Protein AF-A0A8S3SII4-F1 (afdb_monomer_lite)

Organism: Mytilus edulis (NCBI:txid6550)

Foldseek 3Di:
DQPVVLDDDDPVCCVPVVPPTDDDDPVVSVVVVVVVVVVVVVVVVVVVVVVVVVVVVVVVVVVVVVVVVVVLLVVLLVVVVVVVVVVVVVVVVVVVVVVVVLVVVLVVVVVLVVVLVVLVVVLVVVVVVLVPDDDDPVSVVVVVVSVVSVVVRDPDDDDDRDDDDDDDDDDDPVNVCVSSDDDDDD

Radius of gyration: 53.89 Å; chains: 1; bounding box: 106×33×142 Å

Structure (mmCIF, N/CA/C/O backbone):
data_AF-A0A8S3SII4-F1
#
_entry.id   AF-A0A8S3SII4-F1
#
loop_
_atom_site.group_PDB
_atom_site.id
_atom_site.type_symbol
_atom_site.label_atom_id
_atom_site.label_alt_id
_atom_site.label_comp_id
_atom_site.label_asym_id
_atom_site.label_entity_id
_atom_site.label_seq_id
_atom_site.pdbx_PDB_ins_code
_atom_site.Cartn_x
_atom_site.Cartn_y
_atom_site.Cartn_z
_atom_site.occupancy
_atom_site.B_iso_or_equiv
_atom_site.auth_seq_id
_atom_site.auth_comp_id
_atom_site.auth_asym_id
_atom_site.auth_atom_id
_atom_site.pdbx_PDB_model_num
ATOM 1 N N . MET A 1 1 ? -45.850 -4.849 64.918 1.00 87.69 1 MET A N 1
ATOM 2 C CA . MET A 1 1 ? -45.911 -5.140 63.473 1.00 87.69 1 MET A CA 1
ATOM 3 C C . MET A 1 1 ? -46.694 -6.426 63.281 1.00 87.69 1 MET A C 1
ATOM 5 O O . MET A 1 1 ? -46.478 -7.348 64.059 1.00 87.69 1 MET A O 1
ATOM 9 N N . CYS A 1 2 ? -47.621 -6.496 62.325 1.00 91.62 2 CYS A N 1
ATOM 10 C CA . CYS A 1 2 ? -48.225 -7.770 61.929 1.00 91.62 2 CYS A CA 1
ATOM 11 C C . CYS A 1 2 ? -47.269 -8.469 60.958 1.00 91.62 2 CYS A C 1
ATOM 13 O O . CYS A 1 2 ? -47.081 -7.977 59.851 1.00 91.62 2 CYS A O 1
ATOM 15 N N . ASN A 1 3 ? -46.669 -9.592 61.355 1.00 85.50 3 ASN A N 1
ATOM 16 C CA . ASN A 1 3 ? -45.649 -10.284 60.557 1.00 85.50 3 ASN A CA 1
ATOM 17 C C . ASN A 1 3 ? -46.253 -10.940 59.308 1.00 85.50 3 ASN A C 1
ATOM 19 O O . ASN A 1 3 ? -45.596 -11.033 58.283 1.00 85.50 3 ASN A O 1
ATOM 23 N N . THR A 1 4 ? -47.518 -11.364 59.383 1.00 88.75 4 THR A N 1
ATOM 24 C CA . THR A 1 4 ? -48.232 -11.972 58.251 1.00 88.75 4 THR A CA 1
ATOM 25 C C . THR A 1 4 ? -48.532 -10.955 57.149 1.00 88.75 4 THR A C 1
ATOM 27 O O . THR A 1 4 ? -48.450 -11.275 55.972 1.00 88.75 4 THR A O 1
ATOM 30 N N . CYS A 1 5 ? -48.890 -9.724 57.527 1.00 90.06 5 CYS A N 1
ATOM 31 C CA . CYS A 1 5 ? -49.273 -8.670 56.581 1.00 90.06 5 CYS A CA 1
ATOM 32 C C . CYS A 1 5 ? -48.142 -7.671 56.298 1.00 90.06 5 CYS A C 1
ATOM 34 O O . CYS A 1 5 ? -48.318 -6.779 55.479 1.00 90.06 5 CYS A O 1
ATOM 36 N N . ASN A 1 6 ? -47.027 -7.783 57.020 1.00 86.19 6 ASN A N 1
ATOM 37 C CA . ASN A 1 6 ? -45.880 -6.881 57.002 1.00 86.19 6 ASN A CA 1
ATOM 38 C C . ASN A 1 6 ? -46.230 -5.381 57.146 1.00 86.19 6 ASN A C 1
ATOM 40 O O . ASN A 1 6 ? -45.623 -4.522 56.512 1.00 86.19 6 ASN A O 1
ATOM 44 N N . VAL A 1 7 ? -47.215 -5.052 57.995 1.00 89.62 7 VAL A N 1
ATOM 45 C CA . VAL A 1 7 ? -47.687 -3.670 58.236 1.00 89.62 7 VAL A CA 1
ATOM 46 C C . VAL A 1 7 ? -47.792 -3.336 59.729 1.00 89.62 7 VAL A C 1
ATOM 48 O O . VAL A 1 7 ? -48.023 -4.234 60.557 1.00 89.62 7 VAL A O 1
ATOM 51 N N . PRO A 1 8 ? -47.629 -2.056 60.117 1.00 89.50 8 PRO A N 1
ATOM 52 C CA . PRO A 1 8 ? -47.881 -1.630 61.484 1.00 89.50 8 PRO A CA 1
ATOM 53 C C . PRO A 1 8 ? -49.388 -1.653 61.745 1.00 89.50 8 PRO A C 1
ATOM 55 O O . PRO A 1 8 ? -50.190 -1.268 60.900 1.00 89.50 8 PRO A O 1
ATOM 58 N N . VAL A 1 9 ? -49.776 -2.127 62.925 1.00 89.94 9 VAL A N 1
ATOM 59 C CA . VAL A 1 9 ? -51.180 -2.279 63.316 1.00 89.94 9 VAL A CA 1
ATOM 60 C C . VAL A 1 9 ? -51.365 -1.773 64.740 1.00 89.94 9 VAL A C 1
ATOM 62 O O . VAL A 1 9 ? -50.499 -1.984 65.590 1.00 89.94 9 VAL A O 1
ATOM 65 N N . CYS A 1 10 ? -52.483 -1.098 65.002 1.00 91.25 10 CYS A N 1
ATOM 66 C CA . CYS A 1 10 ? -52.881 -0.703 66.351 1.00 91.25 10 CYS A CA 1
ATOM 67 C C . CYS A 1 10 ? -53.551 -1.871 67.097 1.00 91.25 10 CYS A C 1
ATOM 69 O O . CYS A 1 10 ? -53.929 -2.880 66.499 1.00 91.25 10 CYS A O 1
ATOM 71 N N . THR A 1 11 ? -53.729 -1.726 68.410 1.00 87.69 11 THR A N 1
ATOM 72 C CA . THR A 1 11 ? -54.303 -2.761 69.288 1.00 87.69 11 THR A CA 1
ATOM 73 C C . THR A 1 11 ? -55.720 -3.182 68.892 1.00 87.69 11 THR A C 1
ATOM 75 O O . THR A 1 11 ? -56.040 -4.366 68.963 1.00 87.69 11 THR A O 1
ATOM 78 N N . SER A 1 12 ? -56.558 -2.261 68.407 1.00 90.75 12 SER A N 1
ATOM 79 C CA . SER A 1 12 ? -57.911 -2.586 67.931 1.00 90.75 12 SER A CA 1
ATOM 80 C C . SER A 1 12 ? -57.899 -3.432 66.653 1.00 90.75 12 SER A C 1
ATOM 82 O O . SER A 1 12 ? -58.692 -4.361 66.513 1.00 90.75 12 SER A O 1
ATOM 84 N N . CYS A 1 13 ? -56.956 -3.179 65.741 1.00 91.31 13 CYS A N 1
ATOM 85 C CA . CYS A 1 13 ? -56.791 -3.969 64.519 1.00 91.31 13 CYS A CA 1
ATOM 86 C C . CYS A 1 13 ? -56.312 -5.404 64.791 1.00 91.31 13 CYS A C 1
ATOM 88 O O . CYS A 1 13 ? -56.666 -6.306 64.029 1.00 91.31 13 CYS A O 1
ATOM 90 N N . VAL A 1 14 ? -55.552 -5.629 65.871 1.00 89.56 14 VAL A N 1
ATOM 91 C CA . VAL A 1 14 ? -55.099 -6.967 66.299 1.00 89.56 14 VAL A CA 1
ATOM 92 C C . VAL A 1 14 ? -56.279 -7.865 66.668 1.00 89.56 14 VAL A C 1
ATOM 94 O O . VAL A 1 14 ? -56.320 -9.011 66.238 1.00 89.56 14 VAL A O 1
ATOM 97 N N . ALA A 1 15 ? -57.253 -7.340 67.415 1.00 89.06 15 ALA A N 1
ATOM 98 C CA . ALA A 1 15 ? -58.438 -8.097 67.828 1.00 89.06 15 ALA A CA 1
ATOM 99 C C . ALA A 1 15 ? -59.462 -8.304 66.693 1.00 89.06 15 ALA A C 1
ATOM 101 O O . ALA A 1 15 ? -60.305 -9.192 66.781 1.00 89.06 15 ALA A O 1
ATOM 102 N N . GLY A 1 16 ? -59.402 -7.485 65.639 1.00 92.00 16 GLY A N 1
ATOM 103 C CA . GLY A 1 16 ? -60.294 -7.562 64.483 1.00 92.00 16 GLY A CA 1
ATOM 104 C C . GLY A 1 16 ? -59.634 -8.216 63.271 1.00 92.00 16 GLY A C 1
ATOM 105 O O . GLY A 1 16 ? -59.512 -9.434 63.180 1.00 92.00 16 GLY A O 1
ATOM 106 N N . LYS A 1 17 ? -59.218 -7.381 62.312 1.00 91.19 17 LYS A N 1
ATOM 107 C CA . LYS A 1 17 ? -58.751 -7.810 60.981 1.00 91.19 17 LYS A CA 1
ATOM 108 C C . LYS A 1 17 ? -57.471 -8.650 60.982 1.00 91.19 17 LYS A C 1
ATOM 110 O O . LYS A 1 17 ? -57.213 -9.325 59.995 1.00 91.19 17 LYS A O 1
ATOM 115 N N . HIS A 1 18 ? -56.669 -8.593 62.044 1.00 91.75 18 HIS A N 1
ATOM 116 C CA . HIS A 1 18 ? -55.415 -9.346 62.149 1.00 91.75 18 HIS A CA 1
ATOM 117 C C . HIS A 1 18 ? -55.472 -10.429 63.236 1.00 91.75 18 HIS A C 1
ATOM 119 O O . HIS A 1 18 ? -54.428 -10.903 63.687 1.00 91.75 18 HIS A O 1
ATOM 125 N N . ASN A 1 19 ? -56.673 -10.818 63.673 1.00 92.00 19 ASN A N 1
ATOM 126 C CA . ASN A 1 19 ? -56.827 -11.846 64.693 1.00 92.00 19 ASN A CA 1
ATOM 127 C C . ASN A 1 19 ? -56.205 -13.175 64.224 1.00 92.00 19 ASN A C 1
ATOM 129 O O . ASN A 1 19 ? -56.400 -13.599 63.087 1.00 92.00 19 ASN A O 1
ATOM 133 N N . GLY A 1 20 ? -55.421 -13.816 65.092 1.00 90.75 20 GLY A N 1
ATOM 134 C CA . GLY A 1 20 ? -54.678 -15.041 64.775 1.00 90.75 20 GLY A CA 1
ATOM 135 C C . GLY A 1 20 ? -53.367 -14.843 63.997 1.00 90.75 20 GLY A C 1
ATOM 136 O O . GLY A 1 20 ? -52.658 -15.820 63.757 1.00 90.75 20 GLY A O 1
ATOM 137 N N . HIS A 1 21 ? -52.993 -13.615 63.618 1.00 93.94 21 HIS A N 1
ATOM 138 C CA . HIS A 1 21 ? -51.696 -13.357 62.980 1.00 93.94 21 HIS A CA 1
ATOM 139 C C . HIS A 1 21 ? -50.543 -13.325 63.998 1.00 93.94 21 HIS A C 1
ATOM 141 O O . HIS A 1 21 ? -50.740 -13.102 65.191 1.00 93.94 21 HIS A O 1
ATOM 147 N N . LYS A 1 22 ? -49.305 -13.515 63.517 1.00 90.81 22 LYS A N 1
ATOM 148 C CA . LYS A 1 22 ? -48.098 -13.340 64.343 1.00 90.81 22 LYS A CA 1
ATOM 149 C C . LYS A 1 22 ? -47.723 -11.864 64.432 1.00 90.81 22 LYS A C 1
ATOM 151 O O . LYS A 1 22 ? -47.771 -11.148 63.429 1.00 90.81 22 LYS A O 1
ATOM 156 N N . PHE A 1 23 ? -47.281 -11.431 65.611 1.00 88.94 23 PHE A N 1
ATOM 157 C CA . PHE A 1 23 ? -46.859 -10.055 65.857 1.00 88.94 23 PHE A CA 1
ATOM 158 C C . PHE A 1 23 ? -45.451 -9.996 66.434 1.00 88.94 23 PHE A C 1
ATOM 160 O O . PHE A 1 23 ? -45.056 -10.833 67.240 1.00 88.94 23 PHE A O 1
ATOM 167 N N . SER A 1 24 ? -44.718 -8.964 66.041 1.00 87.44 24 SER A N 1
ATOM 168 C CA . SER A 1 24 ? -43.438 -8.564 66.626 1.00 87.44 24 SER A CA 1
ATOM 169 C C . SER A 1 24 ? -43.541 -7.143 67.175 1.00 87.44 24 SER A C 1
ATOM 171 O O . SER A 1 24 ? -44.400 -6.351 66.746 1.00 87.44 24 SER A O 1
ATOM 173 N N . LYS A 1 25 ? -42.665 -6.784 68.121 1.00 89.44 25 LYS A N 1
ATOM 174 C CA . LYS A 1 25 ? -42.522 -5.378 68.509 1.00 89.44 25 LYS A CA 1
ATOM 175 C C . LYS A 1 25 ? -42.016 -4.597 67.302 1.00 89.44 25 LYS A C 1
ATOM 177 O O . LYS A 1 25 ? -41.196 -5.074 66.527 1.00 89.44 25 LYS A O 1
ATOM 182 N N . MET A 1 26 ? -42.529 -3.381 67.140 1.00 86.00 26 MET A N 1
ATOM 183 C CA . MET A 1 26 ? -42.175 -2.531 66.002 1.00 86.00 26 MET A CA 1
ATOM 184 C C . MET A 1 26 ? -40.672 -2.228 65.959 1.00 86.00 26 MET A C 1
ATOM 186 O O . MET A 1 26 ? -40.095 -2.206 64.881 1.00 86.00 26 MET A O 1
ATOM 190 N N . VAL A 1 27 ? -40.044 -2.061 67.127 1.00 88.19 27 VAL A N 1
ATOM 191 C CA . VAL A 1 27 ? -38.598 -1.828 67.257 1.00 88.19 27 VAL A CA 1
ATOM 192 C C . VAL A 1 27 ? -37.793 -2.999 66.685 1.00 88.19 27 VAL A C 1
ATOM 194 O O . VAL A 1 27 ? -36.908 -2.772 65.867 1.00 88.19 27 VAL A O 1
ATOM 197 N N . ASP A 1 28 ? -38.156 -4.235 67.035 1.00 88.31 28 ASP A N 1
ATOM 198 C CA . ASP A 1 28 ? -37.456 -5.443 66.581 1.00 88.31 28 ASP A CA 1
ATOM 199 C C . ASP A 1 28 ? -37.621 -5.646 65.064 1.00 88.31 28 ASP A C 1
ATOM 201 O O . ASP A 1 28 ? -36.650 -5.918 64.362 1.00 88.31 28 ASP A O 1
ATOM 205 N N . ALA A 1 29 ? -38.832 -5.425 64.534 1.00 85.88 29 ALA A N 1
ATOM 206 C CA . ALA A 1 29 ? -39.102 -5.512 63.095 1.00 85.88 29 ALA A CA 1
ATOM 207 C C . ALA A 1 29 ? -38.342 -4.446 62.285 1.00 85.88 29 ALA A C 1
ATOM 209 O O . ALA A 1 29 ? -37.824 -4.735 61.210 1.00 85.88 29 ALA A O 1
ATOM 210 N N . ILE A 1 30 ? -38.251 -3.213 62.800 1.00 88.31 30 ILE A N 1
ATOM 211 C CA . ILE A 1 30 ? -37.472 -2.141 62.164 1.00 88.31 30 ILE A CA 1
ATOM 212 C C . ILE A 1 30 ? -35.978 -2.477 62.187 1.00 88.31 30 ILE A C 1
ATOM 214 O O . ILE A 1 30 ? -35.301 -2.250 61.188 1.00 88.31 30 ILE A O 1
ATOM 218 N N . ALA A 1 31 ? -35.460 -3.002 63.300 1.00 90.69 31 ALA A N 1
ATOM 219 C CA . ALA A 1 31 ? -34.057 -3.395 63.407 1.00 90.69 31 ALA A CA 1
ATOM 220 C C . ALA A 1 31 ? -33.708 -4.521 62.420 1.00 90.69 31 ALA A C 1
ATOM 222 O O . ALA A 1 31 ? -32.703 -4.420 61.720 1.00 90.69 31 ALA A O 1
ATOM 223 N N . GLN A 1 32 ? -34.571 -5.536 62.302 1.00 89.19 32 GLN A N 1
ATOM 224 C CA . GLN A 1 32 ? -34.405 -6.619 61.332 1.00 89.19 32 GLN A CA 1
ATOM 225 C C . GLN A 1 32 ? -34.405 -6.097 59.887 1.00 89.19 32 GLN A C 1
ATOM 227 O O . GLN A 1 32 ? -33.454 -6.346 59.152 1.00 89.19 32 GLN A O 1
ATOM 232 N N . LEU A 1 33 ? -35.421 -5.316 59.498 1.00 88.88 33 LEU A N 1
ATOM 233 C CA . LEU A 1 33 ? -35.512 -4.752 58.144 1.00 88.88 33 LEU A CA 1
ATOM 234 C C . LEU A 1 33 ? -34.322 -3.842 57.814 1.00 88.88 33 LEU A C 1
ATOM 236 O O . LEU A 1 33 ? -33.867 -3.812 56.674 1.00 88.88 33 LEU A O 1
ATOM 240 N N . ARG A 1 34 ? -33.799 -3.098 58.798 1.00 92.56 34 ARG A N 1
ATOM 241 C CA . ARG A 1 34 ? -32.581 -2.296 58.617 1.00 92.56 34 ARG A CA 1
ATOM 242 C C . ARG A 1 34 ? -31.368 -3.173 58.320 1.00 92.56 34 ARG A C 1
ATOM 244 O O . ARG A 1 34 ? -30.673 -2.871 57.360 1.00 92.56 34 ARG A O 1
ATOM 251 N N . GLY A 1 35 ? -31.152 -4.246 59.081 1.00 95.50 35 GLY A N 1
ATOM 252 C CA . GLY A 1 35 ? -30.031 -5.166 58.852 1.00 95.50 35 GLY A CA 1
ATOM 253 C C . GLY A 1 35 ? -30.126 -5.912 57.515 1.00 95.50 35 GLY A C 1
ATOM 254 O O . GLY A 1 35 ? -29.126 -6.061 56.813 1.00 95.50 35 GLY A O 1
ATOM 255 N N . GLU A 1 36 ? -31.333 -6.326 57.120 1.00 94.25 36 GLU A N 1
ATOM 256 C CA . GLU A 1 36 ? -31.586 -6.946 55.811 1.00 94.25 36 GLU A CA 1
ATOM 257 C C . GLU A 1 36 ? -31.313 -5.966 54.661 1.00 94.25 36 GLU A C 1
ATOM 259 O O . GLU A 1 36 ? -30.601 -6.308 53.717 1.00 94.25 36 GLU A O 1
ATOM 264 N N . ASN A 1 37 ? -31.819 -4.731 54.759 1.00 95.31 37 ASN A N 1
ATOM 265 C CA . ASN A 1 37 ? -31.575 -3.695 53.756 1.00 95.31 37 ASN A CA 1
ATOM 266 C C . ASN A 1 37 ? -30.095 -3.309 53.677 1.00 95.31 37 ASN A C 1
ATOM 268 O O . ASN A 1 37 ? -29.576 -3.144 52.580 1.00 95.31 37 ASN A O 1
ATOM 272 N N . GLU A 1 38 ? -29.410 -3.170 54.814 1.00 96.81 38 GLU A N 1
ATOM 273 C CA . GLU A 1 38 ? -27.977 -2.864 54.861 1.00 96.81 38 GLU A CA 1
ATOM 274 C C . GLU A 1 38 ? -27.162 -3.942 54.142 1.00 96.81 38 GLU A C 1
ATOM 276 O O . GLU A 1 38 ? -26.337 -3.621 53.288 1.00 96.81 38 GLU A O 1
ATOM 281 N N . THR A 1 39 ? -27.472 -5.215 54.405 1.00 96.56 39 THR A N 1
ATOM 282 C CA . THR A 1 39 ? -26.826 -6.355 53.740 1.00 96.56 39 THR A CA 1
ATOM 283 C C . THR A 1 39 ? -27.097 -6.346 52.234 1.00 96.56 39 THR A C 1
ATOM 285 O O . THR A 1 39 ? -26.164 -6.423 51.440 1.00 96.56 39 THR A O 1
ATOM 288 N N . GLN A 1 40 ? -28.356 -6.173 51.815 1.00 97.00 40 GLN A N 1
ATOM 289 C CA . GLN A 1 40 ? -28.709 -6.128 50.391 1.00 97.00 40 GLN A CA 1
ATOM 290 C C . GLN A 1 40 ? -28.051 -4.956 49.657 1.00 97.00 40 GLN A C 1
ATOM 292 O O . GLN A 1 40 ? -27.569 -5.126 48.537 1.00 97.00 40 GLN A O 1
ATOM 297 N N . ILE A 1 41 ? -28.024 -3.769 50.272 1.00 97.00 41 ILE A N 1
ATOM 298 C CA . ILE A 1 41 ? -27.369 -2.585 49.706 1.00 97.00 41 ILE A CA 1
ATOM 299 C C . ILE A 1 41 ? -25.872 -2.846 49.563 1.00 97.00 41 ILE A C 1
ATOM 301 O O . ILE A 1 41 ? -25.307 -2.566 48.505 1.00 97.00 41 ILE A O 1
ATOM 305 N N . HIS A 1 42 ? -25.238 -3.400 50.595 1.00 97.44 42 HIS A N 1
ATOM 306 C CA . HIS A 1 42 ? -23.822 -3.742 50.576 1.00 97.44 42 HIS A CA 1
ATOM 307 C C . HIS A 1 42 ? -23.495 -4.750 49.465 1.00 97.44 42 HIS A C 1
ATOM 309 O O . HIS A 1 42 ? -22.606 -4.499 48.650 1.00 97.44 42 HIS A O 1
ATOM 315 N N . ASP A 1 43 ? -24.252 -5.843 49.363 1.00 97.44 43 ASP A N 1
ATOM 316 C CA . ASP A 1 43 ? -24.026 -6.885 48.358 1.00 97.44 43 ASP A CA 1
ATOM 317 C C . ASP A 1 43 ? -24.223 -6.352 46.936 1.00 97.44 43 ASP A C 1
ATOM 319 O O . ASP A 1 43 ? -23.385 -6.583 46.063 1.00 97.44 43 ASP A O 1
ATOM 323 N N . LYS A 1 44 ? -25.282 -5.563 46.709 1.00 97.19 44 LYS A N 1
ATOM 324 C CA . LYS A 1 44 ? -25.543 -4.930 45.409 1.00 97.19 44 LYS A CA 1
ATOM 325 C C . LYS A 1 44 ? -24.481 -3.904 45.034 1.00 97.19 44 LYS A C 1
ATOM 327 O O . LYS A 1 44 ? -24.107 -3.816 43.867 1.00 97.19 44 LYS A O 1
ATOM 332 N N . THR A 1 45 ? -23.973 -3.157 46.010 1.00 97.19 45 THR A N 1
ATOM 333 C CA . THR A 1 45 ? -22.888 -2.191 45.794 1.00 97.19 45 THR A CA 1
ATOM 334 C C . THR A 1 45 ? -21.592 -2.911 45.430 1.00 97.19 45 THR A C 1
ATOM 336 O O . THR A 1 45 ? -20.910 -2.512 44.489 1.00 97.19 45 THR A O 1
ATOM 339 N N . ASN A 1 46 ? -21.273 -4.014 46.110 1.00 97.69 46 ASN A N 1
ATOM 340 C CA . ASN A 1 46 ? -20.092 -4.815 45.797 1.00 97.69 46 ASN A CA 1
ATOM 341 C C . ASN A 1 46 ? -20.186 -5.484 44.423 1.00 97.69 46 ASN A C 1
ATOM 343 O O . ASN A 1 46 ? -19.218 -5.451 43.667 1.00 97.69 46 ASN A O 1
ATOM 347 N N . GLU A 1 47 ? -21.348 -6.040 44.074 1.00 98.00 47 GLU A N 1
ATOM 348 C CA . GLU A 1 47 ? -21.615 -6.592 42.741 1.00 98.00 47 GLU A CA 1
ATOM 349 C C . GLU A 1 47 ? -21.430 -5.518 41.655 1.00 98.00 47 GLU A C 1
ATOM 351 O O . GLU A 1 47 ? -20.742 -5.748 40.657 1.00 98.00 47 GLU A O 1
ATOM 356 N N . ALA A 1 48 ? -21.981 -4.319 41.872 1.00 97.31 48 ALA A N 1
ATOM 357 C CA . ALA A 1 48 ? -21.823 -3.193 40.957 1.00 97.31 48 ALA A CA 1
ATOM 358 C C . ALA A 1 48 ? -20.350 -2.784 40.796 1.00 97.31 48 ALA A C 1
ATOM 360 O O . ALA A 1 48 ? -19.886 -2.643 39.667 1.00 97.31 48 ALA A O 1
ATOM 361 N N . ASN A 1 49 ? -19.598 -2.672 41.895 1.00 97.44 49 ASN A N 1
ATOM 362 C CA . ASN A 1 49 ? -18.171 -2.340 41.857 1.00 97.44 49 ASN A CA 1
ATOM 363 C C . A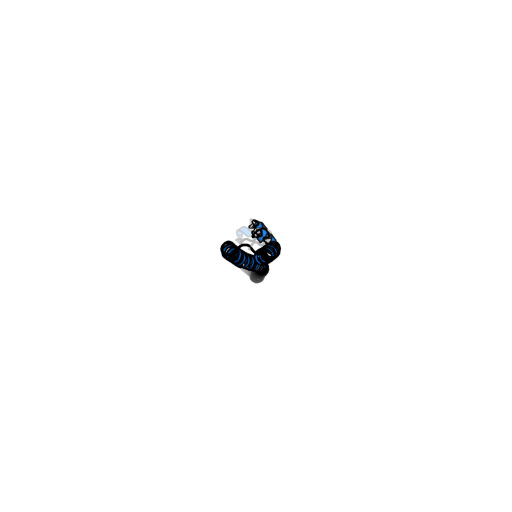SN A 1 49 ? -17.360 -3.379 41.071 1.00 97.44 49 ASN A C 1
ATOM 365 O O . ASN A 1 49 ? -16.555 -3.014 40.219 1.00 97.44 49 ASN A O 1
ATOM 369 N N . GLN A 1 50 ? -17.607 -4.673 41.295 1.00 97.56 50 GLN A N 1
ATOM 370 C CA . GLN A 1 50 ? -16.935 -5.740 40.546 1.00 97.56 50 GLN A CA 1
ATOM 371 C C . GLN A 1 50 ? -17.255 -5.686 39.049 1.00 97.56 50 GLN A C 1
ATOM 373 O O . GLN A 1 50 ? -16.374 -5.912 38.218 1.00 97.56 50 GLN A O 1
ATOM 378 N N . ASN A 1 51 ? -18.508 -5.395 38.693 1.00 97.38 51 ASN A N 1
ATOM 379 C CA . ASN A 1 51 ? -18.908 -5.251 37.298 1.00 97.38 51 ASN A CA 1
ATOM 380 C C . ASN A 1 51 ? -18.257 -4.026 36.646 1.00 97.38 51 ASN A C 1
ATOM 382 O O . ASN A 1 51 ? -17.796 -4.136 35.513 1.00 97.38 51 ASN A O 1
ATOM 386 N N . ILE A 1 52 ? -18.157 -2.899 37.360 1.00 97.62 52 ILE A N 1
ATOM 387 C CA . ILE A 1 52 ? -17.453 -1.700 36.885 1.00 97.62 52 ILE A CA 1
ATOM 388 C C . ILE A 1 52 ? -15.988 -2.031 36.590 1.00 97.62 52 ILE A C 1
ATOM 390 O O . ILE A 1 52 ? -15.542 -1.795 35.472 1.00 97.62 52 ILE A O 1
ATOM 394 N N . THR A 1 53 ? -15.272 -2.669 37.520 1.00 97.62 53 THR A N 1
ATOM 395 C CA . THR A 1 53 ? -13.866 -3.052 37.303 1.00 97.62 53 THR A CA 1
ATOM 396 C C . THR A 1 53 ? -13.698 -3.967 36.087 1.00 97.62 53 THR A C 1
ATOM 398 O O . THR A 1 53 ? -12.816 -3.743 35.264 1.00 97.62 53 THR A O 1
ATOM 401 N N . LYS A 1 54 ? -14.579 -4.962 35.906 1.00 97.56 54 LYS A N 1
ATOM 402 C CA . LYS A 1 54 ? -14.539 -5.839 34.721 1.00 97.56 54 LYS A CA 1
ATOM 403 C C . LYS A 1 54 ? -14.756 -5.072 33.418 1.00 97.56 54 LYS A C 1
ATOM 405 O O . LYS A 1 54 ? -14.118 -5.382 32.417 1.00 97.56 54 LYS A O 1
ATOM 410 N N . ILE A 1 55 ? -15.673 -4.105 33.411 1.00 97.56 55 ILE A N 1
ATOM 411 C CA . ILE A 1 55 ? -15.925 -3.265 32.236 1.00 97.56 55 ILE A CA 1
ATOM 412 C C . ILE A 1 55 ? -14.697 -2.405 31.938 1.00 97.56 55 ILE A C 1
ATOM 414 O O . ILE A 1 55 ? -14.273 -2.353 30.789 1.00 97.56 55 ILE A O 1
ATOM 418 N N . GLU A 1 56 ? -14.096 -1.780 32.950 1.00 97.38 56 GLU A N 1
ATOM 419 C CA . GLU A 1 56 ? -12.881 -0.973 32.793 1.00 97.38 56 GLU A CA 1
ATOM 420 C C . GLU A 1 56 ? -11.706 -1.790 32.241 1.00 97.38 56 GLU A C 1
ATOM 422 O O . GLU A 1 56 ? -10.990 -1.320 31.356 1.00 97.38 56 GLU A O 1
ATOM 427 N N . ASP A 1 57 ? -11.520 -3.022 32.714 1.00 97.31 57 ASP A N 1
ATOM 428 C CA . ASP A 1 57 ? -10.473 -3.909 32.205 1.00 97.31 57 ASP A CA 1
ATOM 429 C C . ASP A 1 57 ? -10.754 -4.358 30.764 1.00 97.31 57 ASP A C 1
ATOM 431 O O . ASP A 1 57 ? -9.853 -4.336 29.924 1.00 97.31 57 ASP A O 1
ATOM 435 N N . ASN A 1 58 ? -12.007 -4.687 30.441 1.00 97.19 58 ASN A N 1
ATOM 436 C CA . ASN A 1 58 ? -12.403 -5.030 29.074 1.00 97.19 58 ASN A CA 1
ATOM 437 C C . ASN A 1 58 ? -12.249 -3.850 28.106 1.00 97.19 58 ASN A C 1
ATOM 439 O O . ASN A 1 58 ? -11.864 -4.066 26.961 1.00 97.1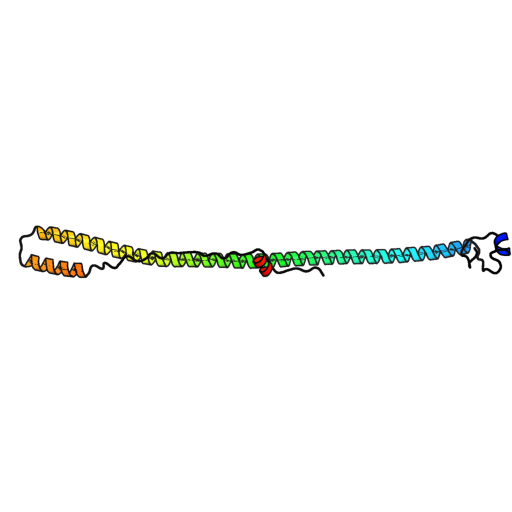9 58 ASN A O 1
ATOM 443 N N . LEU A 1 59 ? -12.510 -2.616 28.549 1.00 96.81 59 LEU A N 1
ATOM 444 C CA . LEU A 1 59 ? -12.285 -1.415 27.739 1.00 96.81 59 LEU A CA 1
ATOM 445 C C . LEU A 1 59 ? -10.802 -1.249 27.397 1.00 96.81 59 LEU A C 1
ATOM 447 O O . LEU A 1 59 ? -10.473 -1.030 26.238 1.00 96.81 59 LEU A O 1
ATOM 451 N N . LYS A 1 60 ? -9.899 -1.452 28.364 1.00 96.44 60 LYS A N 1
ATOM 452 C CA . LYS A 1 60 ? -8.449 -1.410 28.100 1.00 96.44 60 LYS A CA 1
ATOM 453 C C . LYS A 1 60 ? -8.009 -2.492 27.115 1.00 96.44 60 LYS A C 1
ATOM 455 O O . LYS A 1 60 ? -7.163 -2.239 26.264 1.00 96.44 60 LYS A O 1
ATOM 460 N N . LEU A 1 61 ? -8.547 -3.708 27.243 1.00 96.19 61 LEU A N 1
ATOM 461 C CA . LEU A 1 61 ? -8.260 -4.790 26.297 1.00 96.19 61 LEU A CA 1
ATOM 462 C C . LEU A 1 61 ? -8.762 -4.445 24.893 1.00 96.19 61 LEU A C 1
ATOM 464 O O . LEU A 1 61 ? -8.026 -4.625 23.929 1.00 96.19 61 LEU A O 1
ATOM 468 N N . PHE A 1 62 ? -9.969 -3.891 24.792 1.00 95.62 62 PHE A N 1
ATOM 469 C CA . PHE A 1 62 ? -10.535 -3.442 23.528 1.00 95.62 62 PHE A CA 1
ATOM 470 C C . PHE A 1 62 ? -9.688 -2.344 22.871 1.00 95.62 62 PHE A C 1
ATOM 472 O O . PHE A 1 62 ? -9.399 -2.437 21.681 1.00 95.62 62 PHE A O 1
ATOM 479 N N . ASP A 1 63 ? -9.232 -1.349 23.636 1.00 96.69 63 ASP A N 1
ATOM 480 C CA . ASP A 1 63 ? -8.352 -0.292 23.123 1.00 96.69 63 ASP A CA 1
ATOM 481 C C . ASP A 1 63 ? -7.033 -0.875 22.586 1.00 96.69 63 ASP A C 1
ATOM 483 O O . ASP A 1 63 ? -6.612 -0.542 21.476 1.00 96.69 63 ASP A O 1
ATOM 487 N N . ASN A 1 64 ? -6.425 -1.820 23.315 1.00 96.69 64 ASN A N 1
ATOM 488 C CA . ASN A 1 64 ? -5.219 -2.521 22.860 1.00 96.69 64 ASN A CA 1
ATOM 489 C C . ASN A 1 64 ? -5.461 -3.321 21.567 1.00 96.69 64 ASN A C 1
ATOM 491 O O . ASN A 1 64 ? -4.611 -3.326 20.671 1.00 96.69 64 ASN A O 1
ATOM 495 N N . ASP A 1 65 ? -6.607 -3.996 21.451 1.00 96.12 65 ASP A N 1
ATOM 496 C CA . ASP A 1 65 ? -6.976 -4.743 20.247 1.00 96.12 65 ASP A CA 1
ATOM 497 C C . ASP A 1 65 ? -7.161 -3.800 19.049 1.00 96.12 65 ASP A C 1
ATOM 499 O O . ASP A 1 65 ? -6.662 -4.078 17.954 1.00 96.12 65 ASP A O 1
ATOM 503 N N . VAL A 1 66 ? -7.811 -2.649 19.254 1.00 96.25 66 VAL A N 1
ATOM 504 C CA . VAL A 1 66 ? -7.972 -1.610 18.227 1.00 96.25 66 VAL A CA 1
ATOM 505 C C . VAL A 1 66 ? -6.612 -1.079 17.772 1.00 96.25 66 VAL A C 1
ATOM 507 O O . VAL A 1 66 ? -6.351 -1.030 16.567 1.00 96.25 66 VAL A O 1
ATOM 510 N N . GLU A 1 67 ? -5.719 -0.728 18.698 1.00 97.50 67 GLU A N 1
ATOM 511 C CA . GLU A 1 67 ? -4.369 -0.257 18.365 1.00 97.50 67 GLU A CA 1
ATOM 512 C C . GLU A 1 67 ? -3.560 -1.311 17.598 1.00 97.50 67 GLU A C 1
ATOM 514 O O . GLU A 1 67 ? -2.895 -0.996 16.605 1.00 97.50 67 GLU A O 1
ATOM 519 N N . SER A 1 68 ? -3.659 -2.577 18.008 1.00 96.50 68 SER A N 1
ATOM 520 C CA . SER A 1 68 ? -3.015 -3.706 17.333 1.00 96.50 68 SER A CA 1
ATOM 521 C C . SER A 1 68 ? -3.502 -3.860 15.888 1.00 96.50 68 SER A C 1
ATOM 523 O O . SER A 1 68 ? -2.692 -3.985 14.962 1.00 96.50 68 SER A O 1
ATOM 525 N N . VAL A 1 69 ? -4.817 -3.771 15.661 1.00 96.81 69 VAL A N 1
ATOM 526 C CA . VAL A 1 69 ? -5.411 -3.831 14.317 1.00 96.81 69 VAL A CA 1
ATOM 527 C C . VAL A 1 69 ? -4.980 -2.635 13.465 1.00 96.81 69 VAL A C 1
ATOM 529 O O . VAL A 1 69 ? -4.575 -2.825 12.316 1.00 96.81 69 VAL A O 1
ATOM 532 N N . ILE A 1 70 ? -4.997 -1.414 14.012 1.00 96.88 70 ILE A N 1
ATOM 533 C CA . ILE A 1 70 ? -4.522 -0.207 13.311 1.00 96.88 70 ILE A CA 1
ATOM 534 C C . ILE A 1 70 ? -3.063 -0.377 12.880 1.00 96.88 70 ILE A C 1
ATOM 536 O O . ILE A 1 70 ? -2.709 -0.081 11.731 1.00 96.88 70 ILE A O 1
ATOM 540 N N . LYS A 1 71 ? -2.214 -0.886 13.777 1.00 97.25 71 LYS A N 1
ATOM 541 C CA . LYS A 1 71 ? -0.806 -1.148 13.482 1.00 97.25 71 LYS A CA 1
ATOM 542 C C . LYS A 1 71 ? -0.654 -2.181 12.366 1.00 97.25 71 LYS A C 1
ATOM 544 O O . LYS A 1 71 ? 0.091 -1.933 11.422 1.00 97.25 71 LYS A O 1
ATOM 549 N N . ALA A 1 72 ? -1.384 -3.294 12.427 1.00 95.62 72 ALA A N 1
ATOM 550 C CA . ALA A 1 72 ? -1.333 -4.336 11.403 1.00 95.62 72 ALA A CA 1
ATOM 551 C C . ALA A 1 72 ? -1.749 -3.816 10.014 1.00 95.62 72 ALA A C 1
ATOM 553 O O . ALA A 1 72 ? -1.049 -4.065 9.031 1.00 95.62 72 ALA A O 1
ATOM 554 N N . ILE A 1 73 ? -2.838 -3.040 9.936 1.00 95.81 73 ILE A N 1
ATOM 555 C CA . ILE A 1 73 ? -3.292 -2.400 8.689 1.00 95.81 73 ILE A CA 1
ATOM 556 C C . ILE A 1 73 ? -2.206 -1.465 8.141 1.00 95.81 73 ILE A C 1
ATOM 558 O O . ILE A 1 73 ? -1.899 -1.488 6.946 1.00 95.81 73 ILE A O 1
ATOM 562 N N . THR A 1 74 ? -1.600 -0.661 9.015 1.00 96.81 74 THR A N 1
ATOM 563 C CA . THR A 1 74 ? -0.555 0.302 8.641 1.00 96.81 74 THR A CA 1
ATOM 564 C C . THR A 1 74 ? 0.702 -0.398 8.123 1.00 96.81 74 THR A C 1
ATOM 566 O O . THR A 1 74 ? 1.233 -0.024 7.074 1.00 96.81 74 THR A O 1
ATOM 569 N N . ASP A 1 75 ? 1.164 -1.436 8.820 1.00 95.75 75 ASP A N 1
ATOM 570 C CA . ASP A 1 75 ? 2.345 -2.216 8.441 1.00 95.75 75 ASP A CA 1
ATOM 571 C C . ASP A 1 75 ? 2.139 -2.908 7.082 1.00 95.75 75 ASP A C 1
ATOM 573 O O . ASP A 1 75 ? 3.003 -2.825 6.202 1.00 95.75 75 ASP A O 1
ATOM 577 N N . GLN A 1 76 ? 0.962 -3.505 6.862 1.00 95.06 76 GLN A N 1
ATOM 578 C CA . GLN A 1 76 ? 0.599 -4.126 5.586 1.00 95.06 76 GLN A CA 1
ATOM 579 C C . GLN A 1 76 ? 0.547 -3.098 4.443 1.00 95.06 76 GLN A C 1
ATOM 581 O O . GLN A 1 76 ? 1.103 -3.330 3.365 1.00 95.06 76 GLN A O 1
ATOM 586 N N . GLY A 1 77 ? -0.062 -1.931 4.677 1.00 95.94 77 GLY A N 1
ATOM 587 C CA . GLY A 1 77 ? -0.098 -0.836 3.705 1.00 95.94 77 GLY A CA 1
ATOM 588 C C . GLY A 1 77 ? 1.303 -0.350 3.314 1.00 95.94 77 GLY A C 1
ATOM 589 O O . GLY A 1 77 ? 1.600 -0.172 2.129 1.00 95.94 77 GLY A O 1
ATOM 590 N N . ASN A 1 78 ? 2.200 -0.207 4.293 1.00 97.19 78 ASN A N 1
ATOM 591 C CA . ASN A 1 78 ? 3.592 0.183 4.058 1.00 97.19 78 ASN A CA 1
ATOM 592 C C . ASN A 1 78 ? 4.373 -0.870 3.260 1.00 97.19 78 ASN A C 1
ATOM 594 O O . ASN A 1 78 ? 5.155 -0.516 2.371 1.00 97.19 78 ASN A O 1
ATOM 598 N N . MET A 1 79 ? 4.148 -2.158 3.532 1.00 96.75 79 MET A N 1
ATOM 599 C CA . MET A 1 79 ? 4.756 -3.249 2.771 1.00 96.75 79 MET A CA 1
ATOM 600 C C . MET A 1 79 ? 4.328 -3.210 1.298 1.00 96.75 79 MET A C 1
ATOM 602 O O . MET A 1 79 ? 5.183 -3.242 0.408 1.00 96.75 79 MET A O 1
ATOM 606 N N . ILE A 1 80 ? 3.024 -3.083 1.030 1.00 95.88 80 ILE A N 1
ATOM 607 C CA . ILE A 1 80 ? 2.486 -3.006 -0.337 1.00 95.88 80 ILE A CA 1
ATOM 608 C C . ILE A 1 80 ? 3.054 -1.788 -1.067 1.00 95.88 80 ILE A C 1
ATOM 610 O O . ILE A 1 80 ? 3.535 -1.918 -2.194 1.00 95.88 80 ILE A O 1
ATOM 614 N N . LYS A 1 81 ? 3.075 -0.619 -0.414 1.00 96.25 81 LYS A N 1
ATOM 615 C CA . LYS A 1 81 ? 3.670 0.602 -0.972 1.00 96.25 81 LYS A CA 1
ATOM 616 C C . LYS A 1 81 ? 5.121 0.374 -1.407 1.00 96.25 81 LYS A C 1
ATOM 618 O O . LYS A 1 81 ? 5.474 0.682 -2.541 1.00 96.25 81 LYS A O 1
ATOM 623 N N . SER A 1 82 ? 5.937 -0.237 -0.548 1.00 97.75 82 SER A N 1
ATOM 624 C CA . SER A 1 82 ? 7.339 -0.555 -0.855 1.00 97.75 82 SER A CA 1
ATOM 625 C C . SER A 1 82 ? 7.482 -1.491 -2.066 1.00 97.75 82 SER A C 1
ATOM 627 O O . SER A 1 82 ? 8.344 -1.291 -2.926 1.00 97.75 82 SER A O 1
ATOM 629 N N . MET A 1 83 ? 6.604 -2.493 -2.191 1.00 96.50 83 MET A N 1
ATOM 630 C CA . MET A 1 83 ? 6.588 -3.397 -3.348 1.00 96.50 83 MET A CA 1
ATOM 631 C C . MET A 1 83 ? 6.217 -2.678 -4.652 1.00 96.50 83 MET A C 1
ATOM 633 O O . MET A 1 83 ? 6.825 -2.945 -5.697 1.00 96.50 83 MET A O 1
ATOM 637 N N . VAL A 1 84 ? 5.249 -1.758 -4.596 1.00 96.12 84 VAL A N 1
ATOM 638 C CA . VAL A 1 84 ? 4.854 -0.921 -5.738 1.00 96.12 84 VAL A CA 1
ATOM 639 C C . VAL A 1 84 ? 6.009 -0.010 -6.147 1.00 96.12 84 VAL A C 1
ATOM 641 O O . VAL A 1 84 ? 6.405 -0.031 -7.312 1.00 96.12 84 VAL A O 1
ATOM 644 N N . ASP A 1 85 ? 6.613 0.707 -5.198 1.00 97.69 85 ASP A N 1
ATOM 645 C CA . ASP A 1 85 ? 7.738 1.615 -5.453 1.00 97.69 85 ASP A CA 1
ATOM 646 C C . ASP A 1 85 ? 8.921 0.876 -6.097 1.00 97.69 85 ASP A C 1
ATOM 648 O O . ASP A 1 85 ? 9.488 1.328 -7.099 1.00 97.69 85 ASP A O 1
ATOM 652 N N . LYS A 1 86 ? 9.255 -0.318 -5.587 1.00 97.75 86 LYS A N 1
ATOM 653 C CA . LYS A 1 86 ? 10.297 -1.177 -6.167 1.00 97.75 86 LYS A CA 1
ATOM 654 C C . LYS A 1 86 ? 9.963 -1.594 -7.599 1.00 97.75 86 LYS A C 1
ATOM 656 O O . LYS A 1 86 ? 10.836 -1.540 -8.466 1.00 97.75 86 LYS A O 1
ATOM 661 N N . SER A 1 87 ? 8.718 -1.986 -7.860 1.00 96.00 87 SER A N 1
ATOM 662 C CA . SER A 1 87 ? 8.277 -2.399 -9.199 1.00 96.00 87 SER A CA 1
ATOM 663 C C . SER A 1 87 ? 8.326 -1.235 -10.192 1.00 96.00 87 SER A C 1
ATOM 665 O O . SER A 1 87 ? 8.808 -1.395 -11.314 1.00 96.00 87 SER A O 1
ATOM 667 N N . VAL A 1 88 ? 7.902 -0.039 -9.773 1.00 96.44 88 VAL A N 1
ATOM 668 C CA . VAL A 1 88 ? 7.994 1.189 -10.577 1.00 96.44 88 VAL A CA 1
ATOM 669 C C . VAL A 1 88 ? 9.451 1.513 -10.903 1.00 96.44 88 VAL A C 1
ATOM 671 O O . VAL A 1 88 ? 9.786 1.729 -12.071 1.00 96.44 88 VAL A O 1
ATOM 674 N N . ALA A 1 89 ? 10.338 1.483 -9.905 1.00 97.69 89 ALA A N 1
ATOM 675 C CA . ALA A 1 89 ? 11.762 1.730 -10.107 1.00 97.69 89 ALA A CA 1
ATOM 676 C C . ALA A 1 89 ? 12.390 0.733 -11.097 1.00 97.69 89 ALA A C 1
ATOM 678 O O . ALA A 1 89 ? 13.155 1.135 -11.978 1.00 97.69 89 ALA A O 1
ATOM 679 N N . GLN A 1 90 ? 12.031 -0.551 -11.002 1.00 97.12 90 GLN A N 1
ATOM 680 C CA . GLN A 1 90 ? 12.487 -1.589 -11.929 1.00 97.12 90 GLN A CA 1
ATOM 681 C C . GLN A 1 90 ? 11.991 -1.349 -13.360 1.00 97.12 90 GLN A C 1
ATOM 683 O O . GLN A 1 90 ? 12.794 -1.387 -14.292 1.00 97.12 90 GLN A O 1
ATOM 688 N N . MET A 1 91 ? 10.704 -1.042 -13.553 1.00 96.12 91 MET A N 1
ATOM 689 C CA . MET A 1 91 ? 10.159 -0.741 -14.883 1.00 96.12 91 MET A CA 1
ATOM 690 C C . MET A 1 91 ? 10.851 0.470 -15.523 1.00 96.12 91 MET A C 1
ATOM 692 O O . MET A 1 91 ? 11.228 0.424 -16.694 1.00 96.12 91 MET A O 1
ATOM 696 N N . ILE A 1 92 ? 11.091 1.534 -14.749 1.00 96.69 92 ILE A N 1
ATOM 697 C CA . ILE A 1 92 ? 11.827 2.716 -15.219 1.00 96.69 92 ILE A CA 1
ATOM 698 C C . ILE A 1 92 ? 13.263 2.347 -15.613 1.00 96.69 92 ILE A C 1
ATOM 700 O O . ILE A 1 92 ? 13.752 2.804 -16.650 1.00 96.69 92 ILE A O 1
ATOM 704 N N . ALA A 1 93 ? 13.948 1.536 -14.803 1.00 96.88 93 ALA A N 1
ATOM 705 C CA . ALA A 1 93 ? 15.312 1.100 -15.087 1.00 96.88 93 ALA A CA 1
ATOM 706 C C . ALA A 1 93 ? 15.391 0.301 -16.396 1.00 96.88 93 ALA A C 1
ATOM 708 O O . ALA A 1 93 ? 16.247 0.596 -17.231 1.00 96.88 93 ALA A O 1
ATOM 709 N N . LEU A 1 94 ? 14.453 -0.625 -16.620 1.00 95.06 94 LEU A N 1
ATOM 710 C CA . LEU A 1 94 ? 14.372 -1.416 -17.852 1.00 95.06 94 LEU A CA 1
ATOM 711 C C . LEU A 1 94 ? 14.167 -0.534 -19.089 1.00 95.06 94 LEU A C 1
ATOM 713 O O . LEU A 1 94 ? 14.873 -0.693 -20.086 1.00 95.06 94 LEU A O 1
ATOM 717 N N . VAL A 1 95 ? 13.255 0.442 -19.023 1.00 95.19 95 VAL A N 1
ATOM 718 C CA . VAL A 1 95 ? 13.025 1.379 -20.136 1.00 95.19 95 VAL A CA 1
ATOM 719 C C . VAL A 1 95 ? 14.276 2.213 -20.423 1.00 95.19 95 VAL A C 1
ATOM 721 O O . VAL A 1 95 ? 14.638 2.400 -21.587 1.00 95.19 95 VAL A O 1
ATOM 724 N N . LYS A 1 96 ? 14.975 2.692 -19.386 1.00 95.31 96 LYS A N 1
ATOM 725 C CA . LYS A 1 96 ? 16.229 3.449 -19.543 1.00 95.31 96 LYS A CA 1
ATOM 726 C C . LYS A 1 96 ? 17.340 2.603 -20.159 1.00 95.31 96 LYS A C 1
ATOM 728 O O . LYS A 1 96 ? 18.045 3.085 -21.045 1.00 95.31 96 LYS A O 1
ATOM 733 N N . GLU A 1 97 ? 17.497 1.360 -19.714 1.00 95.12 97 GLU A N 1
ATOM 734 C CA . GLU A 1 97 ? 18.505 0.449 -20.252 1.00 95.12 97 GLU A CA 1
ATOM 735 C C . GLU A 1 97 ? 18.235 0.132 -21.727 1.00 95.12 97 GLU A C 1
ATOM 737 O O . GLU A 1 97 ? 19.141 0.234 -22.558 1.00 95.12 97 GLU A O 1
ATOM 742 N N . GLN A 1 98 ? 16.982 -0.177 -22.073 1.00 92.00 98 GLN A N 1
ATOM 743 C CA . GLN A 1 98 ? 16.598 -0.449 -23.454 1.00 92.00 98 GLN A CA 1
ATOM 744 C C . GLN A 1 98 ? 16.789 0.784 -24.343 1.00 92.00 98 GLN A C 1
ATOM 746 O O . GLN A 1 98 ? 17.364 0.682 -25.426 1.00 92.00 98 GLN A O 1
ATOM 751 N N . SER A 1 99 ? 16.384 1.963 -23.864 1.00 92.56 99 SER A N 1
ATOM 752 C CA . SER A 1 99 ? 16.596 3.235 -24.563 1.00 92.56 99 SER A CA 1
ATOM 753 C C . SER A 1 99 ? 18.081 3.493 -24.838 1.00 92.56 99 SER A C 1
ATOM 755 O O . SER A 1 99 ? 18.449 3.870 -25.951 1.00 92.56 99 SER A O 1
ATOM 757 N N . LYS A 1 100 ? 18.959 3.212 -23.866 1.00 93.56 100 LYS A N 1
ATOM 758 C CA . LYS A 1 100 ? 20.412 3.325 -24.045 1.00 93.56 100 LYS A CA 1
ATOM 759 C C . LYS A 1 100 ? 20.927 2.370 -25.125 1.00 93.56 100 LYS A C 1
ATOM 761 O O . LYS A 1 100 ? 21.624 2.816 -26.031 1.00 93.56 100 LYS A O 1
ATOM 766 N N . LYS A 1 101 ? 20.545 1.088 -25.074 1.00 91.62 101 LYS A N 1
ATOM 767 C CA . LYS A 1 101 ? 20.954 0.082 -26.073 1.00 91.62 101 LYS A CA 1
ATOM 768 C C . LYS A 1 101 ? 20.536 0.480 -27.488 1.00 91.62 101 LYS A C 1
ATOM 770 O O . LYS A 1 101 ? 21.342 0.394 -28.412 1.00 91.62 101 LYS A O 1
ATOM 775 N N . GLU A 1 102 ? 19.300 0.939 -27.660 1.00 90.88 102 GLU A N 1
ATOM 776 C CA . GLU A 1 102 ? 18.802 1.376 -28.968 1.00 90.88 102 GLU A CA 1
ATOM 777 C C . GLU A 1 102 ? 19.481 2.666 -29.444 1.00 90.88 102 GLU A C 1
ATOM 779 O O . GLU A 1 102 ? 19.879 2.766 -30.605 1.00 90.88 102 GLU A O 1
ATOM 784 N N . LYS A 1 103 ? 19.725 3.629 -28.547 1.00 91.06 103 LYS A N 1
ATOM 785 C CA . LYS A 1 103 ? 20.488 4.841 -28.871 1.00 91.06 103 LYS A CA 1
ATOM 786 C C . LYS A 1 103 ? 21.915 4.521 -29.322 1.00 91.06 103 LYS A C 1
ATOM 788 O O . LYS A 1 103 ? 22.398 5.126 -30.281 1.00 91.06 103 LYS A O 1
ATOM 793 N N . ASP A 1 104 ? 22.580 3.571 -28.670 1.00 91.81 104 ASP A N 1
ATOM 794 C CA . ASP A 1 104 ? 23.936 3.153 -29.031 1.00 91.81 104 ASP A CA 1
ATOM 795 C C . ASP A 1 104 ? 23.964 2.505 -30.426 1.00 91.81 104 ASP A C 1
ATOM 797 O O . ASP A 1 104 ? 24.844 2.814 -31.233 1.00 91.81 104 ASP A O 1
ATOM 801 N N . LYS A 1 105 ? 22.969 1.668 -30.759 1.00 89.56 105 LYS A N 1
ATOM 802 C CA . LYS A 1 105 ? 22.803 1.111 -32.116 1.00 89.56 105 LYS A CA 1
ATOM 803 C C . LYS A 1 105 ? 22.599 2.211 -33.157 1.00 89.56 105 LYS A C 1
ATOM 805 O O . LYS A 1 105 ? 23.317 2.247 -34.153 1.00 89.56 105 LYS A O 1
ATOM 810 N N . LEU A 1 106 ? 21.675 3.139 -32.906 1.00 88.69 106 LEU A N 1
ATOM 811 C CA . LEU A 1 106 ? 21.394 4.250 -33.821 1.00 88.69 106 LEU A CA 1
ATOM 812 C C . LEU A 1 106 ? 22.615 5.155 -34.016 1.00 88.69 106 LEU A C 1
ATOM 814 O O . LEU A 1 106 ? 22.873 5.612 -35.126 1.00 88.69 106 LEU A O 1
ATOM 818 N N . THR A 1 107 ? 23.408 5.372 -32.967 1.00 90.31 107 THR A N 1
ATOM 819 C CA . THR A 1 107 ? 24.643 6.166 -33.048 1.00 90.31 107 THR A CA 1
ATOM 820 C C . THR A 1 107 ? 25.685 5.490 -33.940 1.00 90.31 107 THR A C 1
ATOM 822 O O . THR A 1 107 ? 26.330 6.165 -34.744 1.00 90.31 107 THR A O 1
ATOM 825 N N . LYS A 1 108 ? 25.818 4.158 -33.861 1.00 89.69 108 LYS A N 1
ATOM 826 C CA . LYS A 1 108 ? 26.696 3.387 -34.757 1.00 89.69 108 LYS A CA 1
ATOM 827 C C . LYS A 1 108 ? 26.245 3.497 -36.211 1.00 89.69 108 LYS A C 1
ATOM 829 O O . LYS A 1 108 ? 27.065 3.831 -37.063 1.00 89.69 108 LYS A O 1
ATOM 834 N N . ILE A 1 109 ? 24.951 3.317 -36.476 1.00 87.75 109 ILE A N 1
ATOM 835 C CA . ILE A 1 109 ? 24.391 3.449 -37.829 1.00 87.75 109 ILE A CA 1
ATOM 836 C C . ILE A 1 109 ? 24.613 4.868 -38.369 1.00 87.75 109 ILE A C 1
ATOM 838 O O . ILE A 1 109 ? 25.086 5.037 -39.489 1.00 87.75 109 ILE A O 1
ATOM 842 N N . LEU A 1 110 ? 24.371 5.899 -37.553 1.00 88.25 110 LEU A N 1
ATOM 843 C CA . LEU A 1 110 ? 24.629 7.289 -37.930 1.00 88.25 110 LEU A CA 1
ATOM 844 C C . LEU A 1 110 ? 26.105 7.527 -38.278 1.00 88.25 110 LEU A C 1
ATOM 846 O O . LEU A 1 110 ? 26.404 8.251 -39.226 1.00 88.25 110 LEU A O 1
ATOM 850 N N . SER A 1 111 ? 27.033 6.947 -37.513 1.00 89.62 111 SER A N 1
ATOM 851 C CA . SER A 1 111 ? 28.468 7.085 -37.781 1.00 89.62 111 SER A CA 1
ATOM 852 C C . SER A 1 111 ? 28.886 6.407 -39.090 1.00 89.62 111 SER A C 1
ATOM 854 O O . SER A 1 111 ? 29.636 7.005 -39.862 1.00 89.62 111 SER A O 1
ATOM 856 N N . ALA A 1 112 ? 28.335 5.224 -39.382 1.00 87.88 112 ALA A N 1
ATOM 857 C CA . ALA A 1 112 ? 28.558 4.516 -40.638 1.00 87.88 112 ALA A CA 1
ATOM 858 C C . ALA A 1 112 ? 28.008 5.321 -41.825 1.00 87.88 112 ALA A C 1
ATOM 860 O O . ALA A 1 112 ? 28.754 5.624 -42.751 1.00 87.88 112 ALA A O 1
ATOM 861 N N . ALA A 1 113 ? 26.760 5.794 -41.736 1.00 87.88 113 ALA A N 1
ATOM 862 C CA . ALA A 1 113 ? 26.135 6.617 -42.771 1.00 87.88 113 ALA A CA 1
ATOM 863 C C . ALA A 1 113 ? 26.916 7.915 -43.049 1.00 87.88 113 ALA A C 1
ATOM 865 O O . ALA A 1 113 ? 27.094 8.305 -44.203 1.00 87.88 113 ALA A O 1
ATOM 866 N N . LYS A 1 114 ? 27.440 8.575 -42.004 1.00 89.94 114 LYS A N 1
ATOM 867 C CA . LYS A 1 114 ? 28.323 9.744 -42.163 1.00 89.94 114 LYS A CA 1
ATOM 868 C C . LYS A 1 114 ? 29.621 9.391 -42.892 1.00 89.94 114 LYS A C 1
ATOM 870 O O . LYS A 1 114 ? 30.062 10.170 -43.733 1.00 89.94 114 LYS A O 1
ATOM 875 N N . SER A 1 115 ? 30.221 8.240 -42.590 1.00 89.69 115 SER A N 1
ATOM 876 C CA . SER A 1 115 ? 31.426 7.761 -43.277 1.00 89.69 115 SER A CA 1
ATOM 877 C C . SER A 1 115 ? 31.151 7.484 -44.759 1.00 89.69 115 SER A C 1
ATOM 879 O O . SER A 1 115 ? 31.879 7.982 -45.620 1.00 89.69 115 SER A O 1
ATOM 881 N N . THR A 1 116 ? 30.049 6.790 -45.069 1.00 89.06 116 THR A N 1
ATOM 882 C CA . THR A 1 116 ? 29.595 6.543 -46.448 1.00 89.06 116 THR A CA 1
ATOM 883 C C . THR A 1 116 ? 29.364 7.854 -47.199 1.00 89.06 116 THR A C 1
ATOM 885 O O . THR A 1 116 ? 29.804 7.989 -48.340 1.00 89.06 116 THR A O 1
ATOM 888 N N . LEU A 1 117 ? 28.748 8.859 -46.561 1.00 89.88 117 LEU A N 1
ATOM 889 C CA . LEU A 1 117 ? 28.547 10.182 -47.161 1.00 89.88 117 LEU A CA 1
ATOM 890 C C . LEU A 1 117 ? 29.878 10.848 -47.537 1.00 89.88 117 LEU A C 1
ATOM 892 O O . LEU A 1 117 ? 30.020 11.335 -48.657 1.00 89.88 117 LEU A O 1
ATOM 896 N N . VAL A 1 118 ? 30.860 10.851 -46.632 1.00 92.38 118 VAL A N 1
ATOM 897 C CA . VAL A 1 118 ? 32.190 11.428 -46.898 1.00 92.38 118 VAL A CA 1
ATOM 898 C C . VAL A 1 118 ? 32.905 10.667 -48.019 1.00 92.38 118 VAL A C 1
ATOM 900 O O . VAL A 1 118 ? 33.497 11.285 -48.905 1.00 92.38 118 VAL A O 1
ATOM 903 N N . ALA A 1 119 ? 32.826 9.334 -48.028 1.00 91.00 119 ALA A N 1
ATOM 904 C CA . ALA A 1 119 ? 33.386 8.513 -49.100 1.00 91.00 119 ALA A CA 1
ATOM 905 C C . ALA A 1 119 ? 32.736 8.836 -50.459 1.00 91.00 119 ALA A C 1
ATOM 907 O O . ALA A 1 119 ? 33.448 9.061 -51.440 1.00 91.00 119 ALA A O 1
ATOM 908 N N . GLY A 1 120 ? 31.407 8.963 -50.500 1.00 90.00 120 GLY A N 1
ATOM 909 C CA . GLY A 1 120 ? 30.659 9.381 -51.686 1.00 90.00 120 GLY A CA 1
ATOM 910 C C . GLY A 1 120 ? 31.042 10.783 -52.173 1.00 90.00 120 GLY A C 1
ATOM 911 O O . GLY A 1 120 ? 31.294 10.972 -53.361 1.00 90.00 120 GLY A O 1
ATOM 912 N N . GLN A 1 121 ? 31.178 11.756 -51.266 1.00 92.75 121 GLN A N 1
ATOM 913 C CA . GLN A 1 121 ? 31.631 13.116 -51.598 1.00 92.75 121 GLN A CA 1
ATOM 914 C C . GLN A 1 121 ? 33.050 13.131 -52.189 1.00 92.75 121 GLN A C 1
ATOM 916 O O . GLN A 1 121 ? 33.325 13.868 -53.140 1.00 92.75 121 GLN A O 1
ATOM 921 N N . ASN A 1 122 ? 33.951 12.300 -51.659 1.00 92.88 122 ASN A N 1
ATOM 922 C CA . ASN A 1 122 ? 35.310 12.158 -52.180 1.00 92.88 122 ASN A CA 1
ATOM 923 C C . ASN A 1 122 ? 35.330 11.521 -53.576 1.00 92.88 122 ASN A C 1
ATOM 925 O O . ASN A 1 122 ? 36.080 11.978 -54.441 1.00 92.88 122 ASN A O 1
ATOM 929 N N . LEU A 1 123 ? 34.502 10.499 -53.815 1.00 91.94 123 LEU A N 1
ATOM 930 C CA . LEU A 1 123 ? 34.349 9.877 -55.133 1.00 91.94 123 LEU A CA 1
ATOM 931 C C . LEU A 1 123 ? 33.767 10.859 -56.156 1.00 91.94 123 LEU A C 1
ATOM 933 O O . LEU A 1 123 ? 34.286 10.971 -57.262 1.00 91.94 123 LEU A O 1
ATOM 937 N N . ASP A 1 124 ? 32.759 11.639 -55.771 1.00 91.12 124 ASP A N 1
ATOM 938 C CA . ASP A 1 124 ? 32.172 12.678 -56.620 1.00 91.12 124 ASP A CA 1
ATOM 939 C C . ASP A 1 124 ? 33.180 13.793 -56.961 1.00 91.12 124 ASP A C 1
ATOM 941 O O . ASP A 1 124 ? 33.241 14.269 -58.098 1.00 91.12 124 ASP A O 1
ATOM 945 N N . LYS A 1 125 ? 34.039 14.178 -56.007 1.00 92.31 125 LYS A N 1
ATOM 946 C CA . LYS A 1 125 ? 35.160 15.089 -56.279 1.00 92.31 125 LYS A CA 1
ATOM 947 C C . LYS A 1 125 ? 36.150 14.486 -57.281 1.00 92.31 125 LYS A C 1
ATOM 949 O O . LYS A 1 125 ? 36.461 15.150 -58.263 1.00 92.31 125 LYS A O 1
ATOM 954 N N . ARG A 1 126 ? 36.585 13.237 -57.076 1.00 89.56 126 ARG A N 1
ATOM 955 C CA . ARG A 1 126 ? 37.491 12.534 -58.005 1.00 89.56 126 ARG A CA 1
ATOM 956 C C . ARG A 1 126 ? 36.911 12.437 -59.413 1.00 89.56 126 ARG A C 1
ATOM 958 O O . ARG A 1 126 ? 37.630 12.701 -60.369 1.00 89.56 126 ARG A O 1
ATOM 965 N N . ARG A 1 127 ? 35.616 12.130 -59.539 1.00 91.25 127 ARG A N 1
ATOM 966 C CA . ARG A 1 127 ? 34.904 12.132 -60.824 1.00 91.25 127 ARG A CA 1
ATOM 967 C C . ARG A 1 127 ? 35.023 13.491 -61.522 1.00 91.25 127 ARG A C 1
ATOM 969 O O . ARG A 1 127 ? 35.456 13.541 -62.664 1.00 91.25 127 ARG A O 1
ATOM 976 N N . ARG A 1 128 ? 34.706 14.591 -60.825 1.00 90.62 128 ARG A N 1
ATOM 977 C CA . ARG A 1 128 ? 34.811 15.952 -61.391 1.00 90.62 128 ARG A CA 1
ATOM 978 C C . ARG A 1 128 ? 36.227 16.328 -61.824 1.00 90.62 128 ARG A C 1
ATOM 980 O O . ARG A 1 128 ? 36.383 17.135 -62.736 1.00 90.62 128 ARG A O 1
ATOM 987 N N . ASP A 1 129 ? 37.241 15.832 -61.122 1.00 88.75 129 ASP A N 1
ATOM 988 C CA . ASP A 1 129 ? 38.639 16.090 -61.469 1.00 88.75 129 ASP A CA 1
ATOM 989 C C . ASP A 1 129 ? 39.053 15.282 -62.711 1.00 88.75 129 ASP A C 1
ATOM 991 O O . ASP A 1 129 ? 39.717 15.823 -63.593 1.00 88.75 129 ASP A O 1
ATOM 995 N N . LEU A 1 130 ? 38.577 14.038 -62.833 1.00 87.00 130 LEU A N 1
ATOM 996 C CA . LEU A 1 130 ? 38.752 13.191 -64.018 1.00 87.00 130 LEU A CA 1
ATOM 997 C C . LEU A 1 130 ? 38.076 13.757 -65.270 1.00 87.00 130 LEU A C 1
ATOM 999 O O . LEU A 1 130 ? 38.685 13.747 -66.338 1.00 87.00 130 LEU A O 1
ATOM 1003 N N . ASP A 1 131 ? 36.876 14.327 -65.144 1.00 85.31 131 ASP A N 1
ATOM 1004 C CA . ASP A 1 131 ? 36.159 14.954 -66.267 1.00 85.31 131 ASP A CA 1
ATOM 1005 C C . ASP A 1 131 ? 36.953 16.114 -66.914 1.00 85.31 131 ASP A C 1
ATOM 1007 O O . ASP A 1 131 ? 36.671 16.514 -68.043 1.00 85.31 131 ASP A O 1
ATOM 1011 N N . LYS A 1 132 ? 37.961 16.662 -66.217 1.00 87.38 132 LYS A N 1
ATOM 1012 C CA . LYS A 1 132 ? 38.846 17.734 -66.712 1.00 87.38 132 LYS A CA 1
ATOM 1013 C C . LYS A 1 132 ? 40.140 17.217 -67.350 1.00 87.38 132 LYS A C 1
ATOM 1015 O O . LYS A 1 132 ? 40.899 18.015 -67.898 1.00 87.38 132 LYS A O 1
ATOM 1020 N N . THR A 1 133 ? 40.429 15.921 -67.247 1.00 81.88 133 THR A N 1
ATOM 1021 C CA . THR A 1 133 ? 41.647 15.305 -67.796 1.00 81.88 133 THR A CA 1
ATOM 1022 C C . THR A 1 133 ? 41.436 14.785 -69.217 1.00 81.88 133 THR A C 1
ATOM 1024 O O . THR A 1 133 ? 40.326 14.439 -69.616 1.00 81.88 133 THR A O 1
ATOM 1027 N N . ARG A 1 134 ? 42.505 14.763 -70.025 1.00 83.44 134 ARG A N 1
ATOM 1028 C CA . ARG A 1 134 ? 42.451 14.242 -71.399 1.00 83.44 134 ARG A CA 1
ATOM 1029 C C . ARG A 1 134 ? 42.329 12.709 -71.357 1.00 83.44 134 ARG A C 1
ATOM 1031 O O . ARG A 1 134 ? 43.072 12.101 -70.592 1.00 83.44 134 ARG A O 1
ATOM 1038 N N . PRO A 1 135 ? 41.472 12.080 -72.185 1.00 85.19 135 PRO A N 1
ATOM 1039 C CA . PRO A 1 135 ? 41.311 10.630 -72.171 1.00 85.19 135 PRO A CA 1
ATOM 1040 C C . PRO A 1 135 ? 42.610 9.900 -72.514 1.00 85.19 135 PRO A C 1
ATOM 1042 O O . PRO A 1 135 ? 43.192 10.134 -73.576 1.00 85.19 135 PRO A O 1
ATOM 1045 N N . ASP A 1 136 ? 43.027 9.003 -71.626 1.00 87.81 136 ASP A N 1
ATOM 1046 C CA . ASP A 1 136 ? 44.148 8.089 -71.814 1.00 87.81 136 ASP A CA 1
ATOM 1047 C C . ASP A 1 136 ? 43.912 6.756 -71.073 1.00 87.81 136 ASP A C 1
ATOM 1049 O O . ASP A 1 136 ? 42.879 6.533 -70.434 1.00 87.81 136 ASP A O 1
ATOM 1053 N N . GLU A 1 137 ? 44.875 5.844 -71.172 1.00 82.44 137 GLU A N 1
ATOM 1054 C CA . GLU A 1 137 ? 44.806 4.516 -70.556 1.00 82.44 137 GLU A CA 1
ATOM 1055 C C . GLU A 1 137 ? 44.799 4.576 -69.014 1.00 82.44 137 GLU A C 1
ATOM 1057 O O . GLU A 1 137 ? 44.196 3.729 -68.348 1.00 82.44 137 GLU A O 1
ATOM 1062 N N . THR A 1 138 ? 45.386 5.624 -68.428 1.00 85.50 138 THR A N 1
ATOM 1063 C CA . THR A 1 138 ? 45.396 5.836 -66.975 1.00 85.50 138 THR A CA 1
ATOM 1064 C C . THR A 1 138 ? 44.023 6.270 -66.460 1.00 85.50 138 THR A C 1
ATOM 1066 O O . THR A 1 138 ? 43.597 5.831 -65.389 1.00 85.50 138 THR A O 1
ATOM 1069 N N . MET A 1 139 ? 43.275 7.044 -67.251 1.00 84.88 139 MET A N 1
ATOM 1070 C CA . MET A 1 139 ? 41.900 7.444 -66.953 1.00 84.88 139 MET A CA 1
ATOM 1071 C C . MET A 1 139 ? 40.971 6.226 -66.853 1.00 84.88 139 MET A C 1
ATOM 1073 O O . MET A 1 139 ? 40.164 6.130 -65.927 1.00 84.88 139 MET A O 1
ATOM 1077 N N . VAL A 1 140 ? 41.126 5.251 -67.756 1.00 85.50 140 VAL A N 1
ATOM 1078 C CA . VAL A 1 140 ? 40.348 3.999 -67.739 1.00 85.50 140 VAL A CA 1
ATOM 1079 C C . VAL A 1 140 ? 40.607 3.202 -66.454 1.00 85.50 140 VAL A C 1
ATOM 1081 O O . VAL A 1 140 ? 39.663 2.722 -65.820 1.00 85.50 140 VAL A O 1
ATOM 1084 N N . GLN A 1 141 ? 41.865 3.112 -66.011 1.00 87.06 141 GLN A N 1
ATOM 1085 C CA . GLN A 1 141 ? 42.218 2.451 -64.747 1.00 87.06 141 GLN A CA 1
ATOM 1086 C C . GLN A 1 141 ? 41.607 3.165 -63.531 1.00 87.06 141 GLN A C 1
ATOM 1088 O O . GLN A 1 141 ? 41.089 2.513 -62.620 1.00 87.06 141 GLN A O 1
ATOM 1093 N N . GLN A 1 142 ? 41.614 4.501 -63.519 1.00 86.88 142 GLN A N 1
ATOM 1094 C CA . GLN A 1 142 ? 41.020 5.289 -62.435 1.00 86.88 142 GLN A CA 1
ATOM 1095 C C . GLN A 1 142 ? 39.491 5.148 -62.375 1.00 86.88 142 GLN A C 1
ATOM 1097 O O . GLN A 1 142 ? 38.933 5.042 -61.281 1.00 86.88 142 GLN A O 1
ATOM 1102 N N . ILE A 1 143 ? 38.814 5.072 -63.526 1.00 88.31 143 ILE A N 1
ATOM 1103 C CA . ILE A 1 143 ? 37.367 4.815 -63.609 1.00 88.31 143 ILE A CA 1
ATOM 1104 C C . ILE A 1 143 ? 37.020 3.430 -63.055 1.00 88.31 143 ILE A C 1
ATOM 1106 O O . ILE A 1 143 ? 36.100 3.313 -62.242 1.00 88.31 143 ILE A O 1
ATOM 1110 N N . ASN A 1 144 ? 37.769 2.391 -63.434 1.00 89.25 144 ASN A N 1
ATOM 1111 C CA . ASN A 1 144 ? 37.546 1.038 -62.916 1.00 89.25 144 ASN A CA 1
ATOM 1112 C C . ASN A 1 144 ? 37.739 0.975 -61.394 1.00 89.25 144 ASN A C 1
ATOM 1114 O O . ASN A 1 144 ? 36.903 0.407 -60.692 1.00 89.25 144 ASN A O 1
ATOM 1118 N N . LYS A 1 145 ? 38.763 1.656 -60.869 1.00 90.31 145 LYS A N 1
ATOM 1119 C CA . LYS A 1 145 ? 38.987 1.767 -59.423 1.00 90.31 145 LYS A CA 1
ATOM 1120 C C . LYS A 1 145 ? 37.849 2.496 -58.699 1.00 90.31 145 LYS A C 1
ATOM 1122 O O . LYS A 1 145 ? 37.407 2.045 -57.648 1.00 90.31 145 LYS A O 1
ATOM 1127 N N . MET A 1 146 ? 37.330 3.593 -59.257 1.00 90.00 146 MET A N 1
ATOM 1128 C CA . MET A 1 146 ? 36.159 4.269 -58.680 1.00 90.00 146 MET A CA 1
ATOM 1129 C C . MET A 1 146 ? 34.921 3.373 -58.687 1.00 90.00 146 MET A C 1
ATOM 1131 O O . MET A 1 146 ? 34.167 3.392 -57.723 1.00 90.00 146 MET A O 1
ATOM 1135 N N . LYS A 1 147 ? 34.710 2.579 -59.742 1.00 89.94 147 LYS A N 1
ATOM 1136 C CA . LYS A 1 147 ? 33.592 1.629 -59.816 1.00 89.94 147 LYS A CA 1
ATOM 1137 C C . LYS A 1 147 ? 33.671 0.579 -58.705 1.00 89.94 147 LYS A C 1
ATOM 1139 O O . LYS A 1 147 ? 32.659 0.282 -58.077 1.00 89.94 147 LYS A O 1
ATOM 1144 N N . GLU A 1 148 ? 34.862 0.057 -58.427 1.00 91.00 148 GLU A N 1
ATOM 1145 C CA . GLU A 1 148 ? 35.084 -0.841 -57.289 1.00 91.00 148 GLU A CA 1
ATOM 1146 C C . GLU A 1 148 ? 34.808 -0.157 -55.947 1.00 91.00 148 GLU A C 1
ATOM 1148 O O . GLU A 1 148 ? 34.175 -0.754 -55.081 1.00 91.00 148 GLU A O 1
ATOM 1153 N N . ASP A 1 149 ? 35.251 1.089 -55.767 1.00 89.69 149 ASP A N 1
ATOM 1154 C CA . ASP A 1 149 ? 35.021 1.844 -54.532 1.00 89.69 149 ASP A CA 1
ATOM 1155 C C . ASP A 1 149 ? 33.538 2.216 -54.338 1.00 89.69 149 ASP A C 1
ATOM 1157 O O . ASP A 1 149 ? 33.052 2.189 -53.210 1.00 89.69 149 ASP A O 1
ATOM 1161 N N . ILE A 1 150 ? 32.794 2.482 -55.420 1.00 88.06 150 ILE A N 1
ATOM 1162 C CA . ILE A 1 150 ? 31.334 2.680 -55.395 1.00 88.06 150 ILE A CA 1
ATOM 1163 C C . ILE A 1 150 ? 30.627 1.401 -54.943 1.00 88.06 150 ILE A C 1
ATOM 1165 O O . ILE A 1 150 ? 29.750 1.465 -54.090 1.00 88.06 150 ILE A O 1
ATOM 1169 N N . ASN A 1 151 ? 31.034 0.239 -55.460 1.00 87.19 151 ASN A N 1
ATOM 1170 C CA . ASN A 1 151 ? 30.452 -1.047 -55.062 1.00 87.19 151 ASN A CA 1
ATOM 1171 C C . ASN A 1 151 ? 30.734 -1.410 -53.592 1.00 87.19 151 ASN A C 1
ATOM 1173 O O . ASN A 1 151 ? 30.072 -2.288 -53.047 1.00 87.19 151 ASN A O 1
ATOM 1177 N N . LYS A 1 152 ? 31.716 -0.758 -52.955 1.00 86.50 152 LYS A N 1
ATOM 1178 C CA . LYS A 1 152 ? 32.014 -0.899 -51.521 1.00 86.50 152 LYS A CA 1
ATOM 1179 C C . LYS A 1 152 ? 31.237 0.088 -50.647 1.00 86.50 152 LYS A C 1
ATOM 1181 O O . LYS A 1 152 ? 31.339 -0.005 -49.425 1.00 86.50 152 LYS A O 1
ATOM 1186 N N . LEU A 1 153 ? 30.519 1.053 -51.230 1.00 83.62 153 LEU A N 1
ATOM 1187 C CA . LEU A 1 153 ? 29.670 1.950 -50.453 1.00 83.62 153 LEU A CA 1
ATOM 1188 C C . LEU A 1 153 ? 28.462 1.170 -49.949 1.00 83.62 153 LEU A C 1
ATOM 1190 O O . LEU A 1 153 ? 27.603 0.754 -50.721 1.00 83.62 153 LEU A O 1
ATOM 1194 N N . ASP A 1 154 ? 28.405 1.010 -48.636 1.00 74.81 154 ASP A N 1
ATOM 1195 C CA . ASP A 1 154 ? 27.258 0.433 -47.959 1.00 74.81 154 ASP A CA 1
ATOM 1196 C C . ASP A 1 154 ? 26.165 1.504 -47.804 1.00 74.81 154 ASP A C 1
ATOM 1198 O O . ASP A 1 154 ? 26.325 2.478 -47.055 1.00 74.81 154 ASP A O 1
ATOM 1202 N N . ILE A 1 155 ? 25.092 1.352 -48.585 1.00 67.62 155 ILE A N 1
ATOM 1203 C CA . ILE A 1 155 ? 23.891 2.196 -48.563 1.00 67.62 155 ILE A CA 1
ATOM 1204 C C . ILE A 1 155 ? 22.719 1.328 -48.102 1.00 67.62 155 ILE A C 1
ATOM 1206 O O . ILE A 1 155 ? 21.730 1.139 -48.812 1.00 67.62 155 ILE A O 1
ATOM 1210 N N . ASP A 1 156 ? 22.850 0.756 -46.911 1.00 68.25 156 ASP A N 1
ATOM 1211 C CA . ASP A 1 156 ? 21.743 0.068 -46.266 1.00 68.25 156 ASP A CA 1
ATOM 1212 C C . ASP A 1 156 ? 20.543 1.004 -46.027 1.00 68.25 156 ASP A C 1
ATOM 1214 O O . ASP A 1 156 ? 20.664 2.216 -45.803 1.00 68.25 156 ASP A O 1
ATOM 1218 N N . SER A 1 157 ? 19.342 0.420 -46.070 1.00 64.62 157 SER A N 1
ATOM 1219 C CA . SER A 1 157 ? 18.083 1.117 -45.794 1.00 64.62 157 SER A CA 1
ATOM 1220 C C . SER A 1 157 ? 18.065 1.718 -44.385 1.00 64.62 157 SER A C 1
ATOM 1222 O O . SER A 1 157 ? 18.531 1.091 -43.432 1.00 64.62 157 SER A O 1
ATOM 1224 N N . LEU A 1 158 ? 17.464 2.905 -44.238 1.00 66.31 158 LEU A N 1
ATOM 1225 C CA . LEU A 1 158 ? 17.329 3.577 -42.942 1.00 66.31 158 LEU A CA 1
ATOM 1226 C C . LEU A 1 158 ? 16.689 2.647 -41.895 1.00 66.31 158 LEU A C 1
ATOM 1228 O O . LEU A 1 158 ? 15.639 2.056 -42.167 1.00 66.31 158 LEU A O 1
ATOM 1232 N N . PRO A 1 159 ? 17.266 2.546 -40.684 1.00 70.88 159 PRO A N 1
ATOM 1233 C CA . PRO A 1 159 ? 16.685 1.728 -39.632 1.00 70.88 159 PRO A CA 1
ATOM 1234 C C . PRO A 1 159 ? 15.329 2.295 -39.206 1.00 70.88 159 PRO A C 1
ATOM 1236 O O . PRO A 1 159 ? 15.149 3.511 -39.090 1.00 70.88 159 PRO A O 1
ATOM 1239 N N . GLN A 1 160 ? 14.378 1.408 -38.912 1.00 72.62 160 GLN A N 1
ATOM 1240 C CA . GLN A 1 160 ? 13.151 1.818 -38.238 1.00 72.62 160 GLN A CA 1
ATOM 1241 C C . GLN A 1 160 ? 13.456 2.206 -36.790 1.00 72.62 160 GLN A C 1
ATOM 1243 O O . GLN A 1 160 ? 14.142 1.485 -36.064 1.00 72.62 160 GLN A O 1
ATOM 1248 N N . PHE A 1 161 ? 12.923 3.350 -36.364 1.00 73.88 161 PHE A N 1
ATOM 1249 C CA . PHE A 1 161 ? 13.081 3.818 -34.994 1.00 73.88 161 PHE A CA 1
ATOM 1250 C C . PHE A 1 161 ? 12.151 3.033 -34.063 1.00 73.88 161 PHE A C 1
ATOM 1252 O O . PHE A 1 161 ? 10.943 2.981 -34.315 1.00 73.88 161 PHE A O 1
ATOM 1259 N N . PRO A 1 162 ? 12.671 2.454 -32.969 1.00 77.50 162 PRO A N 1
ATOM 1260 C CA . PRO A 1 162 ? 11.829 1.761 -32.012 1.00 77.50 162 PRO A CA 1
ATOM 1261 C C . PRO A 1 162 ? 10.887 2.756 -31.327 1.00 77.50 162 PRO A C 1
ATOM 1263 O O . PRO A 1 162 ? 11.313 3.784 -30.796 1.00 77.50 162 PRO A O 1
ATOM 1266 N N . LYS A 1 163 ? 9.590 2.435 -31.317 1.00 84.94 163 LYS A N 1
ATOM 1267 C CA . LYS A 1 163 ? 8.576 3.180 -30.566 1.00 84.94 163 LYS A CA 1
ATOM 1268 C C . LYS A 1 163 ? 8.444 2.573 -29.172 1.00 84.94 163 LYS A C 1
ATOM 1270 O O . LYS A 1 163 ? 8.178 1.384 -29.042 1.00 84.94 163 LYS A O 1
ATOM 1275 N N . ILE A 1 164 ? 8.599 3.396 -28.139 1.00 85.31 164 ILE A N 1
ATOM 1276 C CA . ILE A 1 164 ? 8.366 2.993 -26.747 1.00 85.31 164 ILE A CA 1
ATOM 1277 C C . ILE A 1 164 ? 6.958 3.446 -26.354 1.00 85.31 164 ILE A C 1
ATOM 1279 O O . ILE A 1 164 ? 6.622 4.619 -26.517 1.00 85.31 164 ILE A O 1
ATOM 1283 N N . SER A 1 165 ? 6.136 2.531 -25.840 1.00 88.25 165 SER A N 1
ATOM 1284 C CA . SER A 1 165 ? 4.810 2.835 -25.294 1.00 88.25 165 SER A CA 1
ATOM 1285 C C . SER A 1 165 ? 4.635 2.232 -23.902 1.00 88.25 165 SER A C 1
ATOM 1287 O O . SER A 1 165 ? 5.180 1.176 -23.588 1.00 88.25 165 SER A O 1
ATOM 1289 N N . PHE A 1 166 ? 3.867 2.926 -23.065 1.00 91.88 166 PHE A N 1
ATOM 1290 C CA . PHE A 1 166 ? 3.427 2.447 -21.760 1.00 91.88 166 PHE A CA 1
ATOM 1291 C C . PHE A 1 166 ? 1.909 2.287 -21.789 1.00 91.88 166 PHE A C 1
ATOM 1293 O O . PHE A 1 166 ? 1.200 3.173 -22.265 1.00 91.88 166 PHE A O 1
ATOM 1300 N N . HIS A 1 167 ? 1.424 1.160 -21.282 1.00 91.56 167 HIS A N 1
ATOM 1301 C CA . HIS A 1 167 ? 0.002 0.862 -21.191 1.00 91.56 167 HIS A CA 1
ATOM 1302 C C . HIS A 1 167 ? -0.335 0.609 -19.728 1.00 91.56 167 HIS A C 1
ATOM 1304 O O . HIS A 1 167 ? 0.082 -0.399 -19.157 1.00 91.56 167 HIS A O 1
ATOM 1310 N N . SER A 1 168 ? -1.061 1.538 -19.113 1.00 90.69 168 SER A N 1
ATOM 1311 C CA . SER A 1 168 ? -1.566 1.357 -17.758 1.00 90.69 168 SER A CA 1
ATOM 1312 C C . SER A 1 168 ? -2.826 0.496 -17.762 1.00 90.69 168 SER A C 1
ATOM 1314 O O . SER A 1 168 ? -3.608 0.492 -18.714 1.00 90.69 168 SER A O 1
ATOM 1316 N N . LYS A 1 169 ? -3.036 -0.218 -16.657 1.00 91.25 169 LYS A N 1
ATOM 1317 C CA . LYS A 1 169 ? -4.340 -0.772 -16.294 1.00 91.25 169 LYS A CA 1
ATOM 1318 C C . LYS A 1 169 ? -4.930 0.095 -15.188 1.00 91.25 169 LYS A C 1
ATOM 1320 O O . LYS A 1 169 ? -4.186 0.571 -14.331 1.00 91.25 169 LYS A O 1
ATOM 1325 N N . ALA A 1 170 ? -6.240 0.313 -15.229 1.00 91.00 170 ALA A N 1
ATOM 1326 C CA . ALA A 1 170 ? -6.939 0.958 -14.127 1.00 91.00 170 ALA A CA 1
ATOM 1327 C C . ALA A 1 170 ? -6.882 0.049 -12.892 1.00 91.00 170 ALA A C 1
ATOM 1329 O O . ALA A 1 170 ? -7.021 -1.167 -13.020 1.00 91.00 170 ALA A O 1
ATOM 1330 N N . VAL A 1 171 ? -6.660 0.650 -11.726 1.00 91.44 171 VAL A N 1
ATOM 1331 C CA . VAL A 1 171 ? -6.723 -0.014 -10.421 1.00 91.44 171 VAL A CA 1
ATOM 1332 C C . VAL A 1 171 ? -7.867 0.635 -9.660 1.00 91.44 171 VAL A C 1
ATOM 1334 O O . VAL A 1 171 ? -7.937 1.864 -9.590 1.00 91.44 171 VAL A O 1
ATOM 1337 N N . THR A 1 172 ? -8.779 -0.180 -9.146 1.00 93.75 172 THR A N 1
ATOM 1338 C CA . THR A 1 172 ? -9.930 0.279 -8.367 1.00 93.75 172 THR A CA 1
ATOM 1339 C C . THR A 1 172 ? -9.608 0.295 -6.876 1.00 93.75 172 THR A C 1
ATOM 1341 O O . THR A 1 172 ? -8.640 -0.312 -6.416 1.00 93.75 172 THR A O 1
ATOM 1344 N N . GLU A 1 173 ? -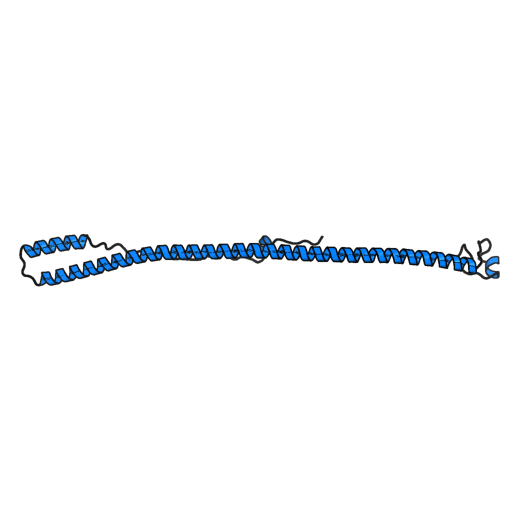10.432 0.989 -6.094 1.00 88.25 173 GLU A N 1
ATOM 1345 C CA . GLU A 1 173 ? -10.299 0.973 -4.636 1.00 88.25 173 GLU A CA 1
ATOM 1346 C C . GLU A 1 173 ? -10.523 -0.435 -4.055 1.00 88.25 173 GLU A C 1
ATOM 1348 O O . GLU A 1 173 ? -9.844 -0.820 -3.106 1.00 88.25 173 GLU A O 1
ATOM 1353 N N . ASP A 1 174 ? -11.401 -1.235 -4.666 1.00 91.06 174 ASP A N 1
ATOM 1354 C CA . ASP A 1 174 ? -11.660 -2.620 -4.259 1.00 91.06 174 ASP A CA 1
ATOM 1355 C C . ASP A 1 174 ? -10.451 -3.535 -4.480 1.00 91.06 174 ASP A C 1
ATOM 1357 O O . ASP A 1 174 ? -10.186 -4.406 -3.645 1.00 91.06 174 ASP A O 1
ATOM 1361 N N . ASP A 1 175 ? -9.679 -3.304 -5.548 1.00 90.94 175 ASP A N 1
ATOM 1362 C CA . ASP A 1 175 ? -8.412 -4.007 -5.779 1.00 90.94 175 ASP A CA 1
ATOM 1363 C C . ASP A 1 175 ? -7.412 -3.693 -4.657 1.00 90.94 175 ASP A C 1
ATOM 1365 O O . ASP A 1 175 ? -6.731 -4.582 -4.146 1.00 90.94 175 ASP A O 1
ATOM 1369 N N . ILE A 1 176 ? -7.347 -2.427 -4.230 1.00 89.06 176 ILE A N 1
ATOM 1370 C CA . ILE A 1 176 ? -6.459 -1.985 -3.146 1.00 89.06 176 ILE A CA 1
ATOM 1371 C C . ILE A 1 176 ? -6.913 -2.573 -1.806 1.00 89.06 176 ILE A C 1
ATOM 1373 O O . ILE A 1 176 ? -6.085 -3.083 -1.049 1.00 89.06 176 ILE A O 1
ATOM 1377 N N . ARG A 1 177 ? -8.220 -2.556 -1.514 1.00 88.81 177 ARG A N 1
ATOM 1378 C CA . ARG A 1 177 ? -8.772 -3.151 -0.288 1.00 88.81 177 ARG A CA 1
ATOM 1379 C C . ARG A 1 177 ? -8.498 -4.649 -0.213 1.00 88.81 177 ARG A C 1
ATOM 1381 O O . ARG A 1 177 ? -8.096 -5.118 0.845 1.00 88.81 177 ARG A O 1
ATOM 1388 N N . HIS A 1 178 ? -8.623 -5.386 -1.318 1.00 90.31 178 HIS A N 1
ATOM 1389 C CA . HIS A 1 178 ? -8.283 -6.814 -1.353 1.0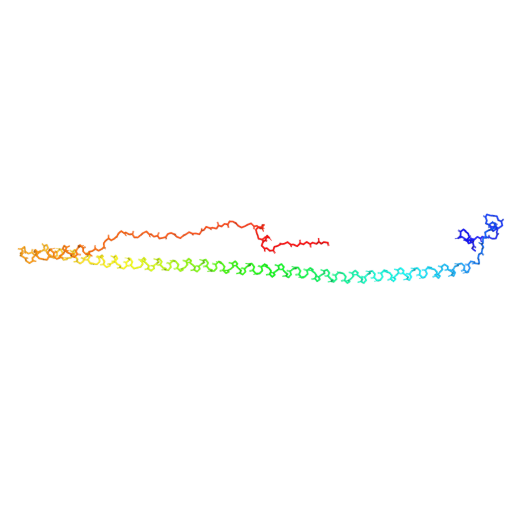0 90.31 178 HIS A CA 1
ATOM 1390 C C . HIS A 1 178 ? -6.816 -7.095 -1.013 1.00 90.31 178 HIS A C 1
ATOM 1392 O O . HIS A 1 178 ? -6.518 -8.129 -0.418 1.00 90.31 178 HIS A O 1
ATOM 1398 N N . LEU A 1 179 ? -5.900 -6.192 -1.367 1.00 89.06 179 LEU A N 1
ATOM 1399 C CA . LEU A 1 179 ? -4.478 -6.348 -1.055 1.00 89.06 179 LEU A CA 1
ATOM 1400 C C . LEU A 1 179 ? -4.164 -6.078 0.423 1.00 89.06 179 LEU A C 1
ATOM 1402 O O . LEU A 1 179 ? -3.280 -6.724 0.988 1.00 89.06 179 LEU A O 1
ATOM 1406 N N . ILE A 1 180 ? -4.868 -5.126 1.042 1.00 90.44 180 ILE A N 1
ATOM 1407 C CA . ILE A 1 180 ? -4.685 -4.771 2.457 1.00 90.44 180 ILE A CA 1
ATOM 1408 C C . ILE A 1 180 ? -5.391 -5.784 3.371 1.00 90.44 180 ILE A C 1
ATOM 1410 O O . ILE A 1 180 ? -4.832 -6.176 4.393 1.00 90.44 180 ILE A O 1
ATOM 1414 N N . GLY A 1 181 ? -6.592 -6.228 2.994 1.00 89.25 181 GLY A N 1
ATOM 1415 C CA . GLY A 1 181 ? -7.436 -7.142 3.762 1.00 89.25 181 GLY A CA 1
ATOM 1416 C C . GLY A 1 181 ? -8.664 -6.464 4.380 1.00 89.25 181 GLY A C 1
ATOM 1417 O O . GLY A 1 181 ? -9.019 -5.333 4.053 1.00 89.25 181 GLY A O 1
ATOM 1418 N N . SER A 1 182 ? -9.334 -7.180 5.283 1.00 88.12 182 SER A N 1
ATOM 1419 C CA . SER A 1 182 ? -10.546 -6.731 5.981 1.00 88.12 182 SER A CA 1
ATOM 1420 C C . SER A 1 182 ? -10.414 -6.918 7.489 1.00 88.12 182 SER A C 1
ATOM 1422 O O . SER A 1 182 ? -9.761 -7.862 7.931 1.00 88.12 182 SER A O 1
ATOM 1424 N N . TYR A 1 183 ? -11.106 -6.091 8.273 1.00 87.44 183 TYR A N 1
ATOM 1425 C CA . TYR A 1 183 ? -11.281 -6.302 9.710 1.00 87.44 183 TYR A CA 1
ATOM 1426 C C . TYR A 1 183 ? -12.734 -6.668 10.028 1.00 87.44 183 TYR A C 1
ATOM 1428 O O . TYR A 1 183 ? -13.655 -6.322 9.287 1.00 87.44 183 TYR A O 1
ATOM 1436 N N . THR A 1 184 ? -12.943 -7.365 11.142 1.00 85.06 184 THR A N 1
ATOM 1437 C CA . THR A 1 184 ? -14.275 -7.711 11.647 1.00 85.06 184 THR A CA 1
ATOM 1438 C C . THR A 1 184 ? -14.331 -7.458 13.144 1.00 85.06 184 THR A C 1
ATOM 1440 O O . THR A 1 184 ? -13.452 -7.926 13.863 1.00 85.06 184 THR A O 1
ATOM 1443 N N . LEU A 1 185 ? -15.376 -6.778 13.606 1.00 79.19 185 LEU A N 1
ATOM 1444 C CA . LEU A 1 185 ? -15.765 -6.747 15.016 1.00 79.19 185 LEU A CA 1
ATOM 1445 C C . LEU A 1 185 ? -16.718 -7.926 15.251 1.00 79.19 185 LEU A C 1
ATOM 1447 O O . LEU A 1 185 ? -17.657 -8.102 14.473 1.00 79.19 185 LEU A O 1
ATOM 1451 N N . ARG A 1 186 ? -16.440 -8.760 16.255 1.00 65.38 186 ARG A N 1
ATOM 1452 C CA . ARG A 1 186 ? -17.311 -9.86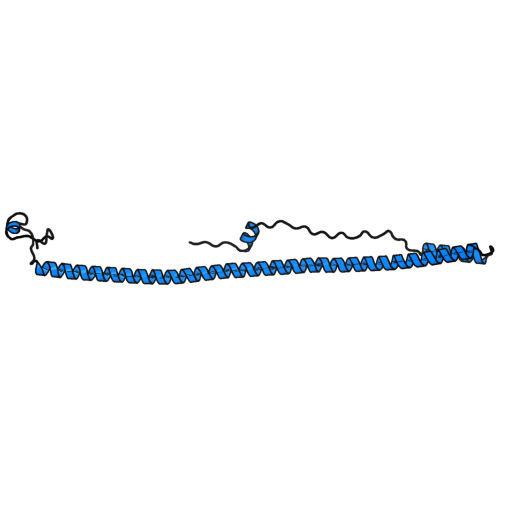8 16.671 1.00 65.38 186 ARG A CA 1
ATOM 1453 C C . ARG A 1 186 ? -17.935 -9.570 18.019 1.00 65.38 186 ARG A C 1
ATOM 1455 O O . ARG A 1 186 ? -17.219 -8.975 18.851 1.00 65.38 186 ARG A O 1
#

pLDDT: mean 90.66, std 6.44, range [64.62, 98.0]

InterPro domains:
  IPR000315 B-box-type zinc finger [PF00643] (2-25)

Secondary structure (DSSP, 8-state):
-BTTTTB---HHHHHTTTTT--B--HHHHHHHHHHHHHHHHHHHHHHHHHHHHHHHHHHHHHHHHHHHHHHHHHHHHHHHHHHHHHHHHHHHHHHHHHHHHHHHHHHHHHHHHHHHHHHHHHHHHHHHHHTTSPP-HHHHHHHHHHHHHHHT---PPPPPPPPP---PPP--HHHHHHHH------

Sequence (186 aa):
MCNTCNVPVCTSCVAGKHNGHKFSKMVDAIAQLRGENETQIHDKTNEANQNITKIEDNLKLFDNDVESVIKAITDQGNMIKSMVDKSVAQMIALVKEQSKKEKDKLTKILSAAKSTLVAG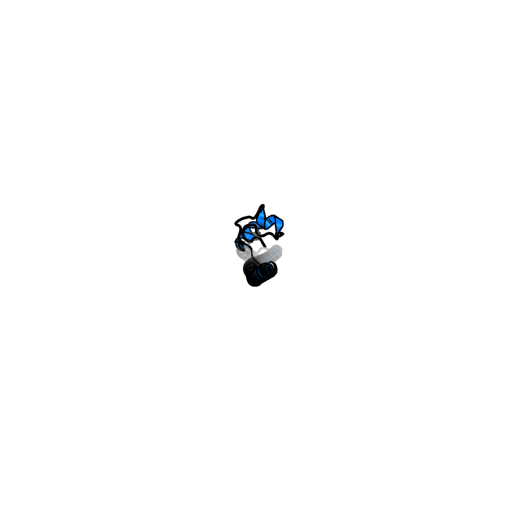QNLDKRRRDLDKTRPDETMVQQINKMKEDINKLDIDSLPQFPKISFHSKAVTEDDIRHLIGSYTLR